Protein AF-A0A9W8Z706-F1 (afdb_monomer_lite)

Sequence (269 aa):
MSLTLKITSLFVRTLAKPMANAIKRNAHEHERFRRICVGFAQRIHRVDMRMRLGLLQDPAVIDRQIKKEVAAAKAARDKHAAPTVKTEEEMKAEEEMTEKEKEDIKMRTEEKFKPRIRPLSETKAIETGANFVAEAFIFAVGISVIVFEQSRQRRKAKNARDDIREDLEELQVELKTVKSELEELRKKQPDPVQQGKLLSFWRGSGVAEHQKTEEEHRAEAKAAVAKEKEAKRLRELAEAERPSSASNLTSPQALDLSQGTPTTEDSRP

Foldseek 3Di:
DCPVVVVVVVVCVVQLVVLLVVLLVCCVVPPVSLVVLLVVLQVVLVVVVCVVLVVVPPVVVLVVVLVVVLVVVVVVVVVVDDPDDDDPVVVVVVVVVSVVVSVVSSVVSVVVSPDDDDRDDSVVSSSNSSSVVSVVVVVVVVVVVVVVVVVVVVVVVVVVVVVVVVVVVVVVVVVVVVVVVVVVVVVVDPDDDPPVVVVVVVVPDPPVVVVVVVVVVVVVVVVVVVVVVVVVVVVVVVVVPDDDDDDDDDDDDDDDDDDDDDDDDDDDD

Radius of gyration: 41.77 Å; chains: 1; bounding box: 93×78×120 Å

Organism: NCBI:txid749634

Structure (mmCIF, N/CA/C/O backbone):
data_AF-A0A9W8Z706-F1
#
_entry.id   AF-A0A9W8Z706-F1
#
loop_
_atom_site.group_PDB
_atom_site.id
_atom_site.type_symbol
_atom_site.label_atom_id
_atom_site.label_alt_id
_atom_site.label_comp_id
_atom_site.label_asym_id
_atom_site.label_entity_id
_atom_site.label_seq_id
_atom_site.pdbx_PDB_ins_code
_atom_site.Cartn_x
_atom_site.Cartn_y
_atom_site.Cartn_z
_atom_site.occupancy
_atom_site.B_iso_or_equiv
_atom_site.auth_seq_id
_atom_site.auth_comp_id
_atom_site.auth_asym_id
_atom_site.auth_atom_id
_atom_site.pdbx_PDB_model_num
ATOM 1 N N . MET A 1 1 ? -0.324 3.670 32.644 1.00 55.00 1 MET A N 1
ATOM 2 C CA . MET A 1 1 ? -0.471 3.553 31.173 1.00 55.00 1 MET A CA 1
ATOM 3 C C . MET A 1 1 ? 0.491 2.515 30.579 1.00 55.00 1 MET A C 1
ATOM 5 O O . MET A 1 1 ? 1.345 2.854 29.776 1.00 55.00 1 MET A O 1
ATOM 9 N N . SER A 1 2 ? 0.394 1.241 30.973 1.00 73.25 2 SER A N 1
ATOM 10 C CA . SER A 1 2 ? 1.351 0.203 30.532 1.00 73.25 2 SER A CA 1
ATOM 11 C C . SER A 1 2 ? 0.698 -1.094 30.052 1.00 73.25 2 SER A C 1
ATOM 13 O O . SER A 1 2 ? 1.371 -1.901 29.422 1.00 73.25 2 SER A O 1
ATOM 15 N N . LEU A 1 3 ? -0.602 -1.300 30.292 1.00 76.62 3 LEU A N 1
ATOM 16 C CA . LEU A 1 3 ? -1.306 -2.519 29.888 1.00 76.62 3 LEU A CA 1
ATOM 17 C C . LEU A 1 3 ? -1.457 -2.613 28.363 1.00 76.62 3 LEU A C 1
ATOM 19 O O . LEU A 1 3 ? -1.115 -3.631 27.775 1.00 76.62 3 LEU A O 1
ATOM 23 N N . THR A 1 4 ? -1.891 -1.531 27.716 1.00 78.69 4 THR A N 1
ATOM 24 C CA . THR A 1 4 ? -2.030 -1.455 26.255 1.00 78.69 4 THR A CA 1
ATOM 25 C C . THR A 1 4 ? -0.688 -1.647 25.560 1.00 78.69 4 THR A C 1
ATOM 27 O O . THR A 1 4 ? -0.570 -2.522 24.716 1.00 78.69 4 THR A O 1
ATOM 30 N N . LEU A 1 5 ? 0.366 -0.944 25.985 1.00 78.75 5 LEU A N 1
ATOM 31 C CA . LEU A 1 5 ? 1.716 -1.125 25.431 1.00 78.75 5 LEU A CA 1
ATOM 32 C C . LEU A 1 5 ? 2.251 -2.561 25.615 1.00 78.75 5 LEU A C 1
ATOM 34 O O . LEU A 1 5 ? 2.910 -3.102 24.724 1.00 78.75 5 LEU A O 1
ATOM 38 N N . LYS A 1 6 ? 1.936 -3.220 26.738 1.00 79.88 6 LYS A N 1
ATOM 39 C CA . LYS A 1 6 ? 2.314 -4.621 26.990 1.00 79.88 6 LYS A CA 1
ATOM 40 C C . LYS A 1 6 ? 1.541 -5.594 26.100 1.00 79.88 6 LYS A C 1
ATOM 42 O O . LYS A 1 6 ? 2.156 -6.471 25.509 1.00 79.88 6 LYS A O 1
ATOM 47 N N . ILE A 1 7 ? 0.231 -5.415 25.945 1.00 82.81 7 ILE A N 1
ATOM 48 C CA . ILE A 1 7 ? -0.598 -6.261 25.073 1.00 82.81 7 ILE A CA 1
ATOM 49 C C . ILE A 1 7 ? -0.189 -6.079 23.608 1.00 82.81 7 ILE A C 1
ATOM 51 O O . ILE A 1 7 ? 0.011 -7.067 22.907 1.00 82.81 7 ILE A O 1
ATOM 55 N N . THR A 1 8 ? 0.030 -4.841 23.161 1.00 78.00 8 THR A N 1
ATOM 56 C CA . THR A 1 8 ? 0.467 -4.558 21.789 1.00 78.00 8 THR A CA 1
ATOM 57 C C . THR A 1 8 ? 1.852 -5.144 21.509 1.00 78.00 8 THR A C 1
ATOM 59 O O . THR A 1 8 ? 2.043 -5.795 20.485 1.00 78.00 8 THR A O 1
ATOM 62 N N . SER A 1 9 ? 2.821 -4.995 22.420 1.00 80.56 9 SER A N 1
ATOM 63 C CA . SER A 1 9 ? 4.164 -5.574 22.227 1.00 80.56 9 SER A CA 1
ATOM 64 C C . SER A 1 9 ? 4.177 -7.107 22.294 1.00 80.56 9 SER A C 1
ATOM 66 O O . SER A 1 9 ? 4.936 -7.744 21.557 1.00 80.56 9 SER A O 1
ATOM 68 N N . LEU A 1 10 ? 3.306 -7.713 23.110 1.00 78.88 10 LEU A N 1
ATOM 69 C CA . LEU A 1 10 ? 3.105 -9.160 23.141 1.00 78.88 10 LEU A CA 1
ATOM 70 C C . LEU A 1 10 ? 2.497 -9.652 21.823 1.00 78.88 10 LEU A C 1
ATOM 72 O O . LEU A 1 10 ? 3.032 -10.587 21.245 1.00 78.88 10 LEU A O 1
ATOM 76 N N . PHE A 1 11 ? 1.457 -8.984 21.316 1.00 76.38 11 PHE A N 1
ATOM 77 C CA . PHE A 1 11 ? 0.771 -9.319 20.062 1.00 76.38 11 PHE A CA 1
ATOM 78 C C . PHE A 1 11 ? 1.693 -9.242 18.843 1.00 76.38 11 PHE A C 1
ATOM 80 O O . PHE A 1 11 ? 1.731 -10.154 18.017 1.00 76.38 11 PHE A O 1
ATOM 87 N N . VAL A 1 12 ? 2.512 -8.189 18.763 1.00 71.75 12 VAL A N 1
ATOM 88 C CA . VAL A 1 12 ? 3.542 -8.070 17.724 1.00 71.75 12 VAL A CA 1
ATOM 89 C C . VAL A 1 12 ? 4.509 -9.253 17.805 1.00 71.75 12 VAL A C 1
ATOM 91 O O . VAL A 1 12 ? 4.844 -9.844 16.783 1.00 71.75 12 VAL A O 1
ATOM 94 N N . ARG A 1 13 ? 4.923 -9.67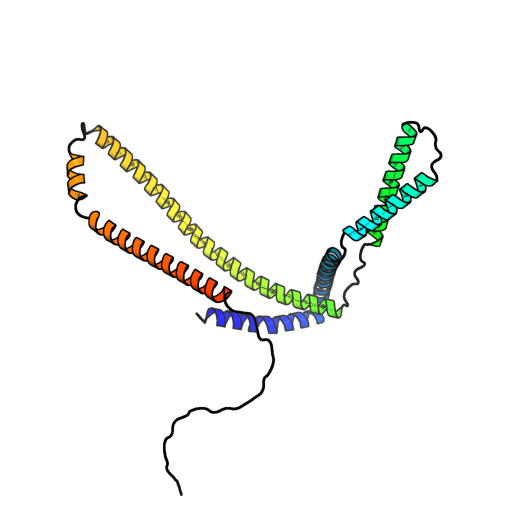3 19.005 1.00 73.50 13 ARG A N 1
ATOM 95 C CA . ARG A 1 13 ? 5.852 -10.802 19.175 1.00 73.50 13 ARG A CA 1
ATOM 96 C C . ARG A 1 13 ? 5.207 -12.161 18.888 1.00 73.50 13 ARG A C 1
ATOM 98 O O . ARG A 1 13 ? 5.874 -13.029 18.323 1.00 73.50 13 ARG A O 1
ATOM 105 N N . THR A 1 14 ? 3.947 -12.347 19.273 1.00 75.06 14 THR A N 1
ATOM 106 C CA . THR A 1 14 ? 3.213 -13.610 19.133 1.00 75.06 14 THR A CA 1
ATOM 107 C C . THR A 1 14 ? 2.657 -13.823 17.740 1.00 75.06 14 THR A C 1
ATOM 109 O O . THR A 1 14 ? 2.469 -14.972 17.370 1.00 75.06 14 THR A O 1
ATOM 112 N N . LEU A 1 15 ? 2.448 -12.777 16.940 1.00 69.44 15 LEU A N 1
ATOM 113 C CA . LEU A 1 15 ? 2.051 -12.939 15.543 1.00 69.44 15 LEU A CA 1
ATOM 114 C C . LEU A 1 15 ? 3.226 -12.821 14.578 1.00 69.44 15 LEU A C 1
ATOM 116 O O . LEU A 1 15 ? 3.330 -13.648 13.678 1.00 69.44 15 LEU A O 1
ATOM 120 N N . ALA A 1 16 ? 4.155 -11.878 14.767 1.00 69.75 16 ALA A N 1
ATOM 121 C CA . ALA A 1 16 ? 5.175 -11.616 13.750 1.00 69.75 16 ALA A CA 1
ATOM 122 C C . ALA A 1 16 ? 6.102 -12.813 13.506 1.00 69.75 16 ALA A C 1
ATOM 124 O O . ALA A 1 16 ? 6.377 -13.157 12.360 1.00 69.75 16 ALA A O 1
ATOM 125 N N . LYS A 1 17 ? 6.568 -13.486 14.566 1.00 75.69 17 LYS A N 1
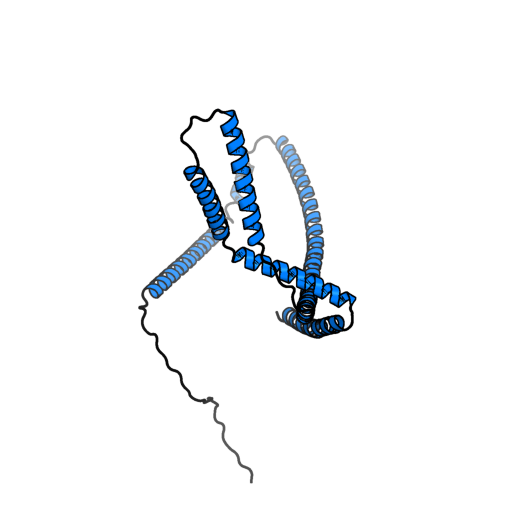ATOM 126 C CA . LYS A 1 17 ? 7.514 -14.605 14.427 1.00 75.69 17 LYS A CA 1
ATOM 127 C C . LYS A 1 17 ? 6.871 -15.891 13.892 1.00 75.69 17 LYS A C 1
ATOM 129 O O . LYS A 1 17 ? 7.380 -16.418 12.901 1.00 75.69 17 LYS A O 1
ATOM 134 N N . PRO A 1 18 ? 5.783 -16.421 14.484 1.00 78.00 18 PRO A N 1
ATOM 135 C CA . PRO A 1 18 ? 5.200 -17.660 13.983 1.00 78.00 18 PRO A CA 1
ATOM 136 C C . PRO A 1 18 ? 4.493 -17.469 12.639 1.00 78.00 18 PRO A C 1
ATOM 138 O O . PRO A 1 18 ? 4.566 -18.378 11.817 1.00 78.00 18 PRO A O 1
ATOM 141 N N . MET A 1 19 ? 3.886 -16.307 12.353 1.00 72.88 19 MET A N 1
ATOM 142 C CA . MET A 1 19 ? 3.255 -16.074 11.046 1.00 72.88 19 MET A CA 1
ATOM 143 C C . MET A 1 19 ? 4.289 -15.941 9.933 1.00 72.88 19 MET A C 1
ATOM 145 O O . MET A 1 19 ? 4.129 -16.579 8.897 1.00 72.88 19 MET A O 1
ATOM 149 N N . ALA A 1 20 ? 5.378 -15.193 10.141 1.00 68.81 20 ALA A N 1
ATOM 150 C CA . ALA A 1 20 ? 6.432 -15.082 9.133 1.00 68.81 20 ALA A CA 1
ATOM 151 C C . ALA A 1 20 ? 7.049 -16.453 8.812 1.00 68.81 20 ALA A C 1
ATOM 153 O O . ALA A 1 20 ? 7.253 -16.783 7.644 1.00 68.81 20 ALA A O 1
ATOM 154 N N . ASN A 1 21 ? 7.282 -17.284 9.832 1.00 77.56 21 ASN A N 1
ATOM 155 C CA . ASN A 1 21 ? 7.808 -18.634 9.636 1.00 77.56 21 ASN A CA 1
ATOM 156 C C . ASN A 1 21 ? 6.783 -19.571 8.974 1.00 77.56 21 ASN A C 1
ATOM 158 O O . ASN A 1 21 ? 7.153 -20.348 8.095 1.00 77.56 21 ASN A O 1
ATOM 162 N N . ALA A 1 22 ? 5.499 -19.479 9.333 1.00 77.69 22 ALA A N 1
ATOM 163 C CA . ALA A 1 22 ? 4.436 -20.275 8.719 1.00 77.69 22 ALA A CA 1
ATOM 164 C C . ALA A 1 22 ? 4.200 -19.902 7.249 1.00 77.69 22 ALA A C 1
ATOM 166 O O . ALA A 1 22 ? 4.009 -20.783 6.413 1.00 77.69 22 ALA A O 1
ATOM 167 N N . ILE A 1 23 ? 4.239 -18.612 6.913 1.00 75.56 23 ILE A N 1
ATOM 168 C CA . ILE A 1 23 ? 4.048 -18.124 5.543 1.00 75.56 23 ILE A CA 1
ATOM 169 C C . ILE A 1 23 ? 5.242 -18.515 4.668 1.00 75.56 23 ILE A C 1
ATOM 171 O O . ILE A 1 23 ? 5.041 -18.996 3.556 1.00 75.56 23 ILE A O 1
ATOM 175 N N . LYS A 1 24 ? 6.475 -18.403 5.181 1.00 73.06 24 LYS A N 1
ATOM 176 C CA . LYS A 1 24 ? 7.676 -18.877 4.473 1.00 73.06 24 LYS A CA 1
ATOM 177 C C . LYS A 1 24 ? 7.628 -20.381 4.212 1.00 73.06 24 LYS A C 1
ATOM 179 O O . LYS A 1 24 ? 7.894 -20.802 3.093 1.00 73.06 24 LYS A O 1
ATOM 184 N N . ARG A 1 25 ? 7.228 -21.184 5.203 1.00 79.19 25 ARG A N 1
ATOM 185 C CA . ARG A 1 25 ? 7.107 -22.640 5.043 1.00 79.19 25 ARG A CA 1
ATOM 186 C C . ARG A 1 25 ? 6.048 -23.017 3.997 1.00 79.19 25 ARG A C 1
ATOM 188 O O . ARG A 1 25 ? 6.348 -23.757 3.066 1.00 79.19 25 ARG A O 1
ATOM 195 N N . ASN A 1 26 ? 4.869 -22.396 4.054 1.00 73.81 26 ASN A N 1
ATOM 196 C CA . ASN A 1 26 ? 3.814 -22.593 3.053 1.00 73.81 26 ASN A CA 1
ATOM 197 C C . ASN A 1 26 ? 4.209 -22.123 1.641 1.00 73.81 26 ASN A C 1
ATOM 199 O O . ASN A 1 26 ? 3.735 -22.685 0.656 1.00 73.81 26 ASN A O 1
ATOM 203 N N . ALA A 1 27 ? 5.073 -21.110 1.512 1.00 74.69 27 ALA A N 1
ATOM 204 C CA . ALA A 1 27 ? 5.582 -20.646 0.217 1.00 74.69 27 ALA A CA 1
ATOM 205 C C . ALA A 1 27 ? 6.469 -21.679 -0.489 1.00 74.69 27 ALA A C 1
ATOM 207 O O . ALA A 1 27 ? 6.541 -21.679 -1.719 1.00 74.69 27 ALA A O 1
ATOM 208 N N . HIS A 1 28 ? 7.093 -22.577 0.276 1.00 74.19 28 HIS A N 1
ATOM 209 C CA . HIS A 1 28 ? 7.844 -23.709 -0.258 1.00 74.19 28 HIS A CA 1
ATOM 210 C C . HIS A 1 28 ? 6.978 -24.963 -0.437 1.00 74.19 28 HIS A C 1
ATOM 212 O O . HIS A 1 28 ? 7.180 -25.694 -1.401 1.00 74.19 28 HIS A O 1
ATOM 218 N N . GLU A 1 29 ? 5.999 -25.189 0.443 1.00 81.06 29 GLU A N 1
ATOM 219 C CA . GLU A 1 29 ? 5.154 -26.393 0.433 1.00 81.06 29 GLU A CA 1
ATOM 220 C C . GLU A 1 29 ? 3.996 -26.330 -0.583 1.00 81.06 29 GLU A C 1
ATOM 222 O O . GLU A 1 29 ? 3.579 -27.361 -1.111 1.00 81.06 29 GLU A O 1
ATOM 227 N N . HIS A 1 30 ? 3.469 -25.140 -0.902 1.00 85.44 30 HIS A N 1
ATOM 228 C CA . HIS A 1 30 ? 2.299 -24.995 -1.774 1.00 85.44 30 HIS A CA 1
ATOM 229 C C . HIS A 1 30 ? 2.591 -24.241 -3.077 1.00 85.44 30 HIS A C 1
ATOM 231 O O . HIS A 1 30 ? 2.773 -23.023 -3.098 1.00 85.44 30 HIS A O 1
ATOM 237 N N . GLU A 1 31 ? 2.483 -24.940 -4.213 1.00 84.19 31 GLU A N 1
ATOM 238 C CA . GLU A 1 31 ? 2.732 -24.358 -5.543 1.00 84.19 31 GLU A CA 1
ATOM 239 C C . GLU A 1 31 ? 1.757 -23.243 -5.944 1.00 84.19 31 GLU A C 1
ATOM 241 O O . GLU A 1 31 ? 2.118 -22.318 -6.677 1.00 84.19 31 GLU A O 1
ATOM 246 N N . ARG A 1 32 ? 0.498 -23.310 -5.490 1.00 86.19 32 ARG A N 1
ATOM 247 C CA . ARG A 1 32 ? -0.488 -22.246 -5.752 1.00 86.19 32 ARG A CA 1
ATOM 248 C C . ARG A 1 32 ? -0.077 -20.955 -5.056 1.00 86.19 32 ARG A C 1
ATOM 250 O O . ARG A 1 32 ? -0.104 -19.889 -5.665 1.00 86.19 32 ARG A O 1
ATOM 257 N N . PHE A 1 33 ? 0.342 -21.071 -3.799 1.00 84.38 33 PHE A N 1
ATOM 258 C CA . PHE A 1 33 ? 0.786 -19.934 -3.007 1.00 84.38 33 PHE A CA 1
ATOM 259 C C . PHE A 1 33 ? 2.114 -19.379 -3.538 1.00 84.38 33 PHE A C 1
ATOM 261 O O . PHE A 1 33 ? 2.213 -18.175 -3.758 1.00 84.38 33 PHE A O 1
ATOM 268 N N . ARG A 1 34 ? 3.067 -20.248 -3.908 1.00 85.94 34 ARG A N 1
ATOM 269 C CA . ARG A 1 34 ? 4.296 -19.871 -4.630 1.00 85.94 34 ARG A CA 1
ATOM 270 C C . ARG A 1 34 ? 3.997 -19.026 -5.866 1.00 85.94 34 ARG A C 1
ATOM 272 O O . ARG A 1 34 ? 4.580 -17.958 -6.021 1.00 85.94 34 ARG A O 1
ATOM 279 N N . ARG A 1 35 ? 3.059 -19.445 -6.725 1.00 87.81 35 ARG A N 1
ATOM 280 C CA . ARG A 1 35 ? 2.674 -18.679 -7.926 1.00 87.81 35 ARG A CA 1
ATOM 281 C C . ARG A 1 35 ? 2.103 -17.301 -7.596 1.00 87.81 35 ARG A C 1
ATOM 283 O O . ARG A 1 35 ? 2.438 -16.336 -8.281 1.00 87.81 35 ARG A O 1
ATOM 290 N N . ILE A 1 36 ? 1.285 -17.194 -6.548 1.00 88.25 36 ILE A N 1
ATOM 291 C CA . ILE A 1 36 ? 0.747 -15.908 -6.081 1.00 88.25 36 ILE A CA 1
ATOM 292 C C . ILE A 1 36 ? 1.886 -15.008 -5.585 1.00 88.25 36 ILE A C 1
ATOM 294 O O . ILE A 1 36 ? 1.995 -13.868 -6.036 1.00 88.25 36 ILE A O 1
ATOM 298 N N . CYS A 1 37 ? 2.772 -15.524 -4.727 1.00 87.56 37 CYS A N 1
ATOM 299 C CA . CYS A 1 37 ? 3.924 -14.787 -4.207 1.00 87.56 37 CYS A CA 1
ATOM 300 C C . CYS A 1 37 ? 4.863 -14.326 -5.326 1.00 87.56 37 CYS A C 1
ATOM 302 O O . CYS A 1 37 ? 5.232 -13.156 -5.360 1.00 87.56 37 CYS A O 1
ATOM 304 N N . VAL A 1 38 ? 5.199 -15.207 -6.274 1.00 89.38 38 VAL A N 1
ATOM 305 C CA . VAL A 1 38 ? 6.062 -14.876 -7.415 1.00 89.38 38 VAL A CA 1
ATOM 306 C C . VAL A 1 38 ? 5.393 -13.834 -8.307 1.00 89.38 38 VAL A C 1
ATOM 308 O O . VAL A 1 38 ? 6.009 -12.818 -8.617 1.00 89.38 38 VAL A O 1
ATOM 311 N N . GLY A 1 39 ? 4.126 -14.021 -8.684 1.00 89.94 39 GLY A N 1
ATOM 312 C CA . GLY A 1 39 ? 3.402 -13.058 -9.517 1.00 89.94 39 GLY A CA 1
ATOM 313 C C . GLY A 1 39 ? 3.315 -11.674 -8.869 1.00 89.94 39 GLY A C 1
ATOM 314 O O . GLY A 1 39 ? 3.525 -10.654 -9.531 1.00 89.94 39 GLY A O 1
ATOM 315 N N . PHE A 1 40 ? 3.073 -11.637 -7.560 1.00 90.44 40 PHE A N 1
ATOM 316 C CA . PHE A 1 40 ? 3.006 -10.398 -6.799 1.00 90.44 40 PHE A CA 1
ATOM 317 C C . PHE A 1 40 ? 4.376 -9.721 -6.660 1.00 90.44 40 PHE A C 1
ATOM 319 O O . PHE A 1 40 ? 4.503 -8.531 -6.953 1.00 90.44 40 PHE A O 1
ATOM 326 N N . ALA A 1 41 ? 5.416 -10.478 -6.303 1.00 90.31 41 ALA A N 1
ATOM 327 C CA . ALA A 1 41 ? 6.778 -9.967 -6.194 1.00 90.31 41 ALA A CA 1
ATOM 328 C C . ALA A 1 41 ? 7.281 -9.409 -7.531 1.00 90.31 41 ALA A C 1
ATOM 330 O O . ALA A 1 41 ? 7.880 -8.339 -7.561 1.00 90.31 41 ALA A O 1
ATOM 331 N N . GLN A 1 42 ? 6.973 -10.069 -8.652 1.00 91.25 42 GLN A N 1
ATOM 332 C CA . GLN A 1 42 ? 7.309 -9.561 -9.9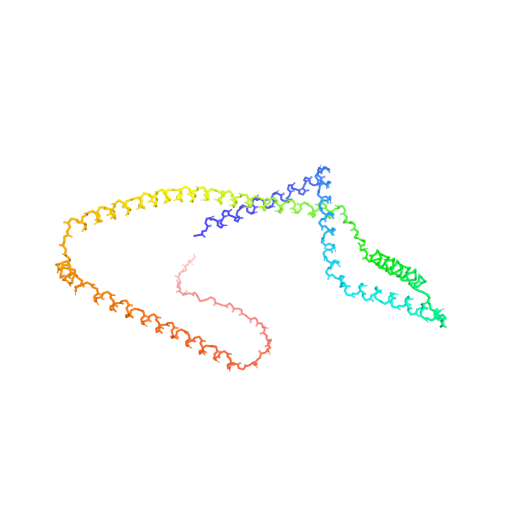85 1.00 91.25 42 GLN A CA 1
ATOM 333 C C . GLN A 1 42 ? 6.537 -8.279 -10.322 1.00 91.25 42 GLN A C 1
ATOM 335 O O . GLN A 1 42 ? 7.096 -7.378 -10.946 1.00 91.25 42 GLN A O 1
ATOM 340 N N . ARG A 1 43 ? 5.268 -8.155 -9.905 1.00 91.25 43 ARG A N 1
ATOM 341 C CA . ARG A 1 43 ? 4.487 -6.924 -10.096 1.00 91.25 43 ARG A CA 1
ATOM 342 C C . ARG A 1 43 ? 5.081 -5.764 -9.302 1.00 91.25 43 ARG A C 1
ATOM 344 O O . ARG A 1 43 ? 5.336 -4.723 -9.900 1.00 91.25 43 ARG A O 1
ATOM 351 N N . ILE A 1 44 ? 5.336 -5.948 -8.005 1.00 90.56 44 ILE A N 1
ATOM 352 C CA . ILE A 1 44 ? 5.986 -4.922 -7.178 1.00 90.56 44 ILE A CA 1
ATOM 353 C C . ILE A 1 44 ? 7.352 -4.574 -7.747 1.00 90.56 44 ILE A C 1
ATOM 355 O O . ILE A 1 44 ? 7.645 -3.399 -7.907 1.00 90.56 44 ILE A O 1
ATOM 359 N N . HIS A 1 45 ? 8.159 -5.566 -8.121 1.00 90.31 45 HIS A N 1
ATOM 360 C CA . HIS A 1 45 ? 9.480 -5.317 -8.682 1.00 90.31 45 HIS A CA 1
ATOM 361 C C . HIS A 1 45 ? 9.416 -4.493 -9.973 1.00 90.31 45 HIS A C 1
ATOM 363 O O . HIS A 1 45 ? 10.196 -3.562 -10.151 1.00 90.31 45 HIS A O 1
ATOM 369 N N . ARG A 1 46 ? 8.451 -4.776 -10.858 1.00 88.31 46 ARG A N 1
ATOM 370 C CA . ARG A 1 46 ? 8.226 -3.962 -12.060 1.00 88.31 46 ARG A CA 1
ATOM 371 C C . ARG A 1 46 ? 7.790 -2.541 -11.722 1.00 88.31 46 ARG A C 1
ATOM 373 O O . ARG A 1 46 ? 8.219 -1.622 -12.407 1.00 88.31 46 ARG A O 1
ATOM 380 N N . VAL A 1 47 ? 6.940 -2.360 -10.713 1.00 90.06 47 VAL A N 1
ATOM 381 C CA . VAL A 1 47 ? 6.483 -1.033 -10.274 1.00 90.06 47 VAL A CA 1
ATOM 382 C C . VAL A 1 47 ? 7.625 -0.249 -9.632 1.00 90.06 47 VAL A C 1
ATOM 384 O O . VAL A 1 47 ? 7.868 0.876 -10.048 1.00 90.06 47 VAL A O 1
ATOM 387 N N . ASP A 1 48 ? 8.367 -0.849 -8.702 1.00 88.62 48 ASP A N 1
ATOM 388 C CA . ASP A 1 48 ? 9.530 -0.251 -8.037 1.00 88.62 48 ASP A CA 1
ATOM 389 C C . ASP A 1 48 ? 10.605 0.135 -9.059 1.00 88.62 48 ASP A C 1
ATOM 391 O O . ASP A 1 48 ? 11.038 1.282 -9.091 1.00 88.62 48 ASP A O 1
ATOM 395 N N . MET A 1 49 ? 10.960 -0.764 -9.983 1.00 86.25 49 MET A N 1
ATOM 396 C CA . MET A 1 49 ? 11.906 -0.443 -11.052 1.00 86.25 49 MET A CA 1
ATOM 397 C C . MET A 1 49 ? 11.356 0.622 -11.999 1.00 86.25 49 MET A C 1
ATOM 399 O O . MET A 1 49 ? 12.097 1.524 -12.361 1.00 86.25 49 MET A O 1
ATOM 403 N N . ARG A 1 50 ? 10.069 0.587 -12.368 1.00 85.00 50 ARG A N 1
ATOM 404 C CA . ARG A 1 50 ? 9.455 1.640 -13.195 1.00 85.00 50 ARG A CA 1
ATOM 405 C C . ARG A 1 50 ? 9.473 2.996 -12.493 1.00 85.00 50 ARG A C 1
ATOM 407 O O . ARG A 1 50 ? 9.731 3.988 -13.156 1.00 85.00 50 ARG A O 1
ATOM 414 N N . MET A 1 51 ? 9.216 3.052 -11.190 1.00 84.50 51 MET A N 1
ATOM 415 C CA . MET A 1 51 ? 9.271 4.293 -10.413 1.00 84.50 51 MET A CA 1
ATOM 416 C C . MET A 1 51 ? 10.708 4.794 -10.272 1.00 84.50 51 MET A C 1
ATOM 418 O O . MET A 1 51 ? 10.958 5.971 -10.491 1.00 84.50 51 MET A O 1
ATOM 422 N N . ARG A 1 52 ? 11.669 3.908 -9.989 1.00 83.50 52 ARG A N 1
ATOM 423 C CA . ARG A 1 52 ? 13.097 4.259 -9.919 1.00 83.50 52 ARG A CA 1
ATOM 424 C C . ARG A 1 52 ? 13.627 4.749 -11.255 1.00 83.50 52 ARG A C 1
ATOM 426 O O . ARG A 1 52 ? 14.308 5.761 -11.298 1.00 83.50 52 ARG A O 1
ATOM 433 N N . LEU A 1 53 ? 13.306 4.043 -12.335 1.00 78.38 53 LEU A N 1
ATOM 434 C CA . LEU A 1 53 ? 13.724 4.391 -13.690 1.00 78.38 53 LEU A CA 1
ATOM 435 C C . LEU A 1 53 ? 12.981 5.619 -14.205 1.00 78.38 53 LEU A C 1
ATOM 437 O O . LEU A 1 53 ? 13.596 6.419 -14.883 1.00 78.38 53 LEU A O 1
ATOM 441 N N . GLY A 1 54 ? 11.714 5.813 -13.838 1.00 74.75 54 GLY A N 1
ATOM 442 C CA . GLY A 1 54 ? 10.963 7.030 -14.147 1.00 74.75 54 GLY A CA 1
ATOM 443 C C . GLY A 1 54 ? 11.435 8.251 -13.356 1.00 74.75 54 GLY A C 1
ATOM 444 O O . GLY A 1 54 ? 11.309 9.364 -13.843 1.00 74.75 54 GLY A O 1
ATOM 445 N N . LEU A 1 55 ? 12.010 8.052 -12.165 1.00 70.88 55 LEU A N 1
ATOM 446 C CA . LEU A 1 55 ? 12.633 9.121 -11.382 1.00 70.88 55 LEU A CA 1
ATOM 447 C C . LEU A 1 55 ? 14.074 9.419 -11.840 1.00 70.88 55 LEU A C 1
ATOM 449 O O . LEU A 1 55 ? 14.511 10.559 -11.740 1.00 70.88 55 LEU A O 1
ATOM 453 N N . LEU A 1 56 ? 14.817 8.415 -12.332 1.00 68.00 56 LEU A N 1
ATOM 454 C CA . LEU A 1 56 ? 16.191 8.571 -12.845 1.00 68.00 56 LEU A CA 1
ATOM 455 C C . LEU A 1 56 ? 16.267 8.934 -14.336 1.00 68.00 56 LEU A C 1
ATOM 457 O O . LEU A 1 56 ? 17.257 9.530 -14.757 1.00 68.00 56 LEU A O 1
ATOM 461 N N . GLN A 1 57 ? 15.271 8.571 -15.150 1.00 65.81 57 GLN A N 1
ATOM 462 C CA . GLN A 1 57 ? 15.131 9.085 -16.512 1.00 65.81 57 GLN A CA 1
ATOM 463 C C . GLN A 1 57 ? 14.603 10.505 -16.409 1.00 65.81 57 GLN A C 1
ATOM 465 O O . GLN A 1 57 ? 13.400 10.735 -16.429 1.00 65.81 57 GLN A O 1
ATOM 470 N N . ASP A 1 58 ? 15.524 11.453 -16.299 1.00 65.94 58 ASP A N 1
ATOM 471 C CA . ASP A 1 58 ? 15.216 12.864 -16.446 1.00 65.94 58 ASP A CA 1
ATOM 472 C C . ASP A 1 58 ? 14.539 13.054 -17.825 1.00 65.94 58 ASP A C 1
ATOM 474 O O . ASP A 1 58 ? 15.202 12.849 -18.854 1.00 65.94 58 ASP A O 1
ATOM 478 N N . PRO A 1 59 ? 13.227 13.371 -17.898 1.00 67.38 59 PRO A N 1
ATOM 479 C CA . PRO A 1 59 ? 12.497 13.467 -19.170 1.00 67.38 59 PRO A CA 1
ATOM 480 C C . PRO A 1 59 ? 13.159 14.481 -20.111 1.00 67.38 59 PRO A C 1
ATOM 482 O O . PRO A 1 59 ? 13.134 14.332 -21.331 1.00 67.38 59 PRO A O 1
ATOM 485 N N . ALA A 1 60 ? 13.891 15.436 -19.533 1.00 67.38 60 ALA A N 1
ATOM 486 C CA . ALA A 1 60 ? 14.703 16.403 -20.241 1.00 67.38 60 ALA A CA 1
ATOM 487 C C . ALA A 1 60 ? 15.780 15.776 -21.145 1.00 67.38 60 ALA A C 1
ATOM 489 O O . ALA A 1 60 ? 16.113 16.367 -22.170 1.00 67.38 60 ALA A O 1
ATOM 490 N N . VAL A 1 61 ? 16.357 14.616 -20.810 1.00 74.00 61 VAL A N 1
ATOM 491 C CA . VAL A 1 61 ? 17.394 13.974 -21.643 1.00 74.00 61 VAL A CA 1
ATOM 492 C C . VAL A 1 61 ? 16.778 13.337 -22.887 1.00 74.00 61 VAL A C 1
ATOM 494 O O . VAL A 1 61 ? 17.310 13.520 -23.985 1.00 74.00 61 VAL A O 1
ATOM 497 N N . ILE A 1 62 ? 15.632 12.670 -22.727 1.00 73.38 62 ILE A N 1
ATOM 498 C CA . ILE A 1 62 ? 14.862 12.080 -23.830 1.00 73.38 62 ILE A CA 1
ATOM 499 C C . ILE A 1 62 ? 14.366 13.201 -24.755 1.00 73.38 62 ILE A C 1
ATOM 501 O O . ILE A 1 62 ? 14.629 13.170 -25.957 1.00 73.38 62 ILE A O 1
ATOM 505 N N . ASP A 1 63 ? 13.792 14.268 -24.193 1.00 74.50 63 ASP A N 1
ATOM 506 C CA . ASP A 1 63 ? 13.323 15.436 -24.948 1.00 74.50 63 ASP A CA 1
ATOM 507 C C . ASP A 1 63 ? 14.450 16.149 -25.701 1.00 74.50 63 ASP A C 1
ATOM 509 O O . ASP A 1 63 ? 14.273 16.601 -26.833 1.00 74.50 63 ASP A O 1
ATOM 513 N N . ARG A 1 64 ? 15.634 16.268 -25.089 1.00 77.12 64 ARG A N 1
ATOM 514 C CA . ARG A 1 64 ? 16.811 16.867 -25.735 1.00 77.12 64 ARG A CA 1
ATOM 515 C C . ARG A 1 64 ? 17.296 16.026 -26.911 1.00 77.12 64 ARG A C 1
ATOM 517 O O . ARG A 1 64 ? 17.738 16.605 -27.900 1.00 77.12 64 ARG A O 1
ATOM 524 N N . GLN A 1 65 ? 17.232 14.700 -26.823 1.00 77.25 65 GLN A N 1
ATOM 525 C CA . GLN A 1 65 ? 17.598 13.817 -27.932 1.00 77.25 65 GLN A CA 1
ATOM 526 C C . GLN A 1 65 ? 16.562 13.863 -29.055 1.00 77.25 65 GLN A C 1
ATOM 528 O O . GLN A 1 65 ? 16.954 14.058 -30.202 1.00 77.25 65 GLN A O 1
ATOM 533 N N . ILE A 1 66 ? 15.266 13.836 -28.729 1.00 79.19 66 ILE A N 1
ATOM 534 C CA . ILE A 1 66 ? 14.178 14.012 -29.704 1.00 79.19 66 ILE A CA 1
ATOM 535 C C . ILE A 1 66 ? 14.333 15.348 -30.442 1.00 79.19 66 ILE A C 1
ATOM 537 O O . ILE A 1 66 ? 14.322 15.392 -31.669 1.00 79.19 66 ILE A O 1
ATOM 541 N N . LYS A 1 67 ? 14.555 16.450 -29.714 1.00 82.69 67 LYS A N 1
ATOM 542 C CA . LYS A 1 67 ? 14.756 17.779 -30.315 1.00 82.69 67 LYS A CA 1
ATOM 543 C C . LYS A 1 67 ? 15.988 17.833 -31.217 1.00 82.69 67 LYS A C 1
ATOM 545 O O . LYS A 1 67 ? 15.928 18.462 -32.269 1.00 82.69 67 LYS A O 1
ATOM 550 N N . LYS A 1 68 ? 17.093 17.188 -30.829 1.00 83.25 68 LYS A N 1
ATOM 551 C CA . LYS A 1 68 ? 18.321 17.130 -31.640 1.00 83.25 68 LYS A CA 1
ATOM 552 C C . LYS A 1 68 ? 18.129 16.320 -32.919 1.00 83.25 68 LYS A C 1
ATOM 554 O O . LYS A 1 68 ? 18.573 16.775 -33.966 1.00 83.25 68 LYS A O 1
ATOM 559 N N . GLU A 1 69 ? 17.469 15.166 -32.849 1.00 80.56 69 GLU A N 1
ATOM 560 C CA . GLU A 1 69 ? 17.181 14.339 -34.028 1.00 80.56 69 GLU A CA 1
ATOM 561 C C . GLU A 1 69 ? 16.213 15.051 -34.986 1.00 80.56 69 GLU A C 1
ATOM 563 O O . GLU A 1 69 ? 16.481 15.114 -36.184 1.00 80.56 69 GLU A O 1
ATOM 568 N N . VAL A 1 70 ? 15.164 15.699 -34.464 1.00 82.75 70 VAL A N 1
ATOM 569 C CA . VAL A 1 70 ? 14.221 16.505 -35.263 1.00 82.75 70 VAL A CA 1
ATOM 570 C C . VAL A 1 70 ? 14.902 17.726 -35.898 1.00 82.75 70 VAL A C 1
ATOM 572 O O . VAL A 1 70 ? 14.679 18.020 -37.072 1.00 82.75 70 VAL A O 1
ATOM 575 N N . ALA A 1 71 ? 15.762 18.435 -35.159 1.00 82.81 71 ALA A N 1
ATOM 576 C CA . ALA A 1 71 ? 16.506 19.578 -35.691 1.00 82.81 71 ALA A CA 1
ATOM 577 C C . ALA A 1 71 ? 17.550 19.159 -36.740 1.00 82.81 71 ALA A C 1
ATOM 579 O O . ALA A 1 71 ? 17.732 19.863 -37.730 1.00 82.81 71 ALA A O 1
ATOM 580 N N . ALA A 1 72 ? 18.208 18.010 -36.557 1.00 83.62 72 ALA A N 1
ATOM 581 C CA . ALA A 1 72 ? 19.150 17.459 -37.527 1.00 83.62 72 ALA A CA 1
ATOM 582 C C . ALA A 1 72 ? 18.449 16.992 -38.813 1.00 83.62 72 ALA A C 1
ATOM 584 O O . ALA A 1 72 ? 18.960 17.262 -39.898 1.00 83.62 72 ALA A O 1
ATOM 585 N N . ALA A 1 73 ? 17.272 16.362 -38.708 1.00 77.81 73 ALA A N 1
ATOM 586 C CA . ALA A 1 73 ? 16.452 15.977 -39.858 1.00 77.81 73 ALA A CA 1
ATOM 587 C C . ALA A 1 73 ? 15.989 17.208 -40.655 1.00 77.81 73 ALA A C 1
ATOM 589 O O . ALA A 1 73 ? 16.151 17.254 -41.874 1.00 77.81 73 ALA A O 1
ATOM 590 N N . LYS A 1 74 ? 15.523 18.258 -39.962 1.00 79.00 74 LYS A N 1
ATOM 591 C CA . LYS A 1 74 ? 15.173 19.541 -40.588 1.00 79.00 74 LYS A CA 1
ATOM 592 C C . LYS A 1 74 ? 16.383 20.201 -41.263 1.00 79.00 74 LYS A C 1
ATOM 594 O O . LYS A 1 74 ? 16.305 20.564 -42.428 1.00 79.00 74 LYS A O 1
ATOM 599 N N . ALA A 1 75 ? 17.531 20.267 -40.587 1.00 80.00 75 ALA A N 1
ATOM 600 C CA . ALA A 1 75 ? 18.747 20.857 -41.148 1.00 80.00 75 ALA A CA 1
ATOM 601 C C . ALA A 1 75 ? 19.332 20.053 -42.326 1.00 80.00 75 ALA A C 1
ATOM 603 O O . ALA A 1 75 ? 19.986 20.626 -43.194 1.00 80.00 75 ALA A O 1
ATOM 604 N N . ALA A 1 76 ? 19.136 18.731 -42.370 1.00 79.06 76 ALA A N 1
ATOM 605 C CA . ALA A 1 76 ? 19.485 17.915 -43.532 1.00 79.06 76 ALA A CA 1
ATOM 606 C C . ALA A 1 76 ? 18.561 18.227 -44.719 1.00 79.06 76 ALA A C 1
ATOM 608 O O . ALA A 1 76 ? 19.042 18.373 -45.838 1.00 79.06 76 ALA A O 1
ATOM 609 N N . ARG A 1 77 ? 17.258 18.417 -44.472 1.00 67.81 77 ARG A N 1
ATOM 610 C CA . ARG A 1 77 ? 16.292 18.840 -45.498 1.00 67.81 77 ARG A CA 1
ATOM 611 C C . ARG A 1 77 ? 16.612 20.228 -46.048 1.00 67.81 77 ARG A C 1
ATOM 613 O O . ARG A 1 77 ? 16.684 20.384 -47.262 1.00 67.81 77 ARG A O 1
ATOM 620 N N . ASP A 1 78 ? 16.912 21.189 -45.177 1.00 71.50 78 ASP A N 1
ATOM 621 C CA . ASP A 1 78 ? 17.261 22.564 -45.564 1.00 71.50 78 ASP A CA 1
ATOM 622 C C . ASP A 1 78 ? 18.531 22.622 -46.441 1.00 71.50 78 ASP A C 1
ATOM 624 O O . ASP A 1 78 ? 18.668 23.506 -47.280 1.00 71.50 78 ASP A O 1
ATOM 628 N N . LYS A 1 79 ? 19.449 21.652 -46.304 1.00 74.12 79 LYS A N 1
ATOM 629 C CA . LYS A 1 79 ? 20.647 21.527 -47.160 1.00 74.12 79 LYS A CA 1
ATOM 630 C C . LYS A 1 79 ? 20.358 20.957 -48.548 1.00 74.12 79 LYS A C 1
ATOM 632 O O . LYS A 1 79 ? 21.138 21.192 -49.467 1.00 74.12 79 LYS A O 1
ATOM 637 N N . HIS A 1 80 ? 19.289 20.179 -48.691 1.00 65.75 80 HIS A N 1
ATOM 638 C CA . HIS A 1 80 ? 18.899 19.546 -49.953 1.00 65.75 80 HIS A CA 1
ATOM 639 C C . HIS A 1 80 ? 17.753 20.286 -50.664 1.00 65.75 80 HIS A C 1
ATOM 641 O O . HIS A 1 80 ? 17.431 19.953 -51.802 1.00 65.75 80 HIS A O 1
ATOM 647 N N . ALA A 1 81 ? 17.155 21.296 -50.027 1.00 68.44 81 ALA A N 1
ATOM 648 C CA . ALA A 1 81 ? 16.097 22.112 -50.605 1.00 68.44 81 ALA A CA 1
ATOM 649 C C . ALA A 1 81 ? 16.661 23.104 -51.640 1.00 68.44 81 ALA A C 1
ATOM 651 O O . ALA A 1 81 ? 17.401 24.029 -51.304 1.00 68.44 81 ALA A O 1
ATOM 652 N N . ALA A 1 82 ? 16.297 22.926 -52.912 1.00 60.53 82 ALA A N 1
ATOM 653 C CA . ALA A 1 82 ? 16.616 23.882 -53.970 1.00 60.53 82 ALA A CA 1
ATOM 654 C C . ALA A 1 82 ? 15.759 25.162 -53.824 1.00 60.53 82 ALA A C 1
AT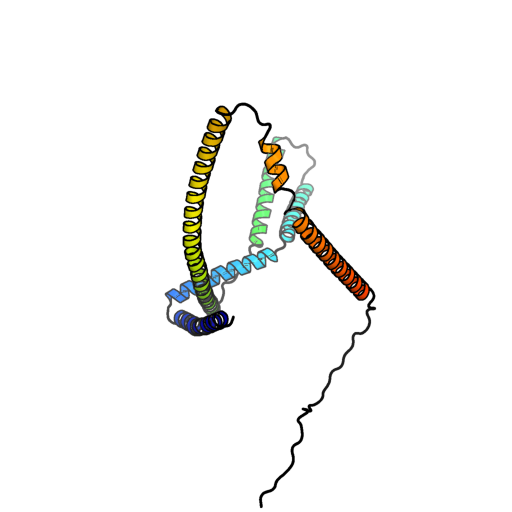OM 656 O O . ALA A 1 82 ? 14.556 25.052 -53.566 1.00 60.53 82 ALA A O 1
ATOM 657 N N . PRO A 1 83 ? 16.327 26.371 -54.009 1.00 63.72 83 PRO A N 1
ATOM 658 C CA . PRO A 1 83 ? 15.615 27.638 -53.843 1.00 63.72 83 PRO A CA 1
ATOM 659 C C . PRO A 1 83 ? 14.615 27.843 -54.990 1.00 63.72 83 PRO A C 1
ATOM 661 O O . PRO A 1 83 ? 14.939 28.408 -56.031 1.00 63.72 83 PRO A O 1
ATOM 664 N N . THR A 1 84 ? 13.395 27.343 -54.817 1.00 69.94 84 THR A N 1
ATOM 665 C CA . THR A 1 84 ? 12.289 27.452 -55.779 1.00 69.94 84 THR A CA 1
ATOM 666 C C . THR A 1 84 ? 11.011 27.867 -55.044 1.00 69.94 84 THR A C 1
ATOM 668 O O . THR A 1 84 ? 10.835 27.551 -53.867 1.00 69.94 84 THR A O 1
ATOM 671 N N . VAL A 1 85 ? 10.151 28.650 -55.705 1.00 64.88 85 VAL A N 1
ATOM 672 C CA . VAL A 1 85 ? 8.891 29.167 -55.139 1.00 64.88 85 VAL A CA 1
ATOM 673 C C . VAL A 1 85 ? 7.875 28.027 -55.093 1.00 64.88 85 VAL A C 1
ATOM 675 O O . VAL A 1 85 ? 7.432 27.569 -56.141 1.00 64.88 85 VAL A O 1
ATOM 678 N N . LYS A 1 86 ? 7.532 27.553 -53.892 1.00 66.56 86 LYS A N 1
ATOM 679 C CA . LYS A 1 86 ? 6.600 26.434 -53.691 1.00 66.56 86 LYS A CA 1
ATOM 680 C C . LYS A 1 86 ? 5.145 26.904 -53.755 1.00 66.56 86 LYS A C 1
ATOM 682 O O . LYS A 1 86 ? 4.793 27.928 -53.170 1.00 66.56 86 LYS A O 1
ATOM 687 N N . THR A 1 87 ? 4.308 26.141 -54.444 1.00 74.25 87 THR A N 1
ATOM 688 C CA . THR A 1 87 ? 2.843 26.278 -54.511 1.00 74.25 87 THR A CA 1
ATOM 689 C C . THR A 1 87 ? 2.179 25.803 -53.203 1.00 74.25 87 THR A C 1
ATOM 691 O O . THR A 1 87 ? 2.721 24.955 -52.496 1.00 74.25 87 THR A O 1
ATOM 694 N N . GLU A 1 88 ? 0.998 26.334 -52.849 1.00 71.44 88 GLU A N 1
ATOM 695 C CA . GLU A 1 88 ? 0.322 26.075 -51.553 1.00 71.44 88 GLU A CA 1
ATOM 696 C C . GLU A 1 88 ? 0.003 24.592 -51.275 1.00 71.44 88 GLU A C 1
ATOM 698 O O . GLU A 1 88 ? -0.022 24.171 -50.118 1.00 71.44 88 GLU A O 1
ATOM 703 N N . GLU A 1 89 ? -0.238 23.790 -52.313 1.00 70.62 89 GLU A N 1
ATOM 704 C CA . GLU A 1 89 ? -0.550 22.359 -52.170 1.00 70.62 89 GLU A CA 1
ATOM 705 C C . GLU A 1 89 ? 0.699 21.515 -51.892 1.00 70.62 89 GLU A C 1
ATOM 707 O O . GLU A 1 89 ? 0.665 20.601 -51.067 1.00 70.62 89 GLU A O 1
ATOM 712 N N . GLU A 1 90 ? 1.826 21.865 -52.513 1.00 68.94 90 GLU A N 1
ATOM 713 C CA . GLU A 1 90 ? 3.116 21.219 -52.263 1.00 68.94 90 GLU A CA 1
ATOM 714 C C . GLU A 1 90 ? 3.613 21.530 -50.848 1.00 68.94 90 GLU A C 1
ATOM 716 O O . GLU A 1 90 ? 4.165 20.658 -50.181 1.00 68.94 90 GLU A O 1
ATOM 721 N N . MET A 1 91 ? 3.326 22.739 -50.353 1.00 64.69 91 MET A N 1
ATOM 722 C CA . MET A 1 91 ? 3.640 23.155 -48.986 1.00 64.69 91 MET A CA 1
ATOM 723 C C . MET A 1 91 ? 2.879 22.319 -47.947 1.00 64.69 91 MET A C 1
ATOM 725 O O . MET A 1 91 ? 3.488 21.809 -47.012 1.00 64.69 91 MET A O 1
ATOM 729 N N . LYS A 1 92 ? 1.575 22.085 -48.148 1.00 74.56 92 LYS A N 1
ATOM 730 C CA . LYS A 1 92 ? 0.759 21.251 -47.245 1.00 74.56 92 LYS A CA 1
ATOM 731 C C . LYS A 1 92 ? 1.173 19.778 -47.273 1.00 74.56 92 LYS A C 1
ATOM 733 O O . LYS A 1 92 ? 1.274 19.149 -46.223 1.00 74.56 92 LYS A O 1
ATOM 738 N N . ALA A 1 93 ? 1.465 19.230 -48.454 1.00 72.31 93 ALA A N 1
ATOM 739 C CA . ALA A 1 93 ? 1.934 17.849 -48.579 1.00 72.31 93 ALA A CA 1
ATOM 740 C C . ALA A 1 93 ? 3.317 17.644 -47.929 1.00 72.31 93 ALA A C 1
ATOM 742 O O . ALA A 1 93 ? 3.576 16.609 -47.313 1.00 72.31 93 ALA A O 1
ATOM 743 N N . GLU A 1 94 ? 4.206 18.632 -48.024 1.00 73.38 94 GLU A N 1
ATOM 744 C CA . GLU A 1 94 ? 5.529 18.593 -47.398 1.00 73.38 94 GLU A CA 1
ATOM 745 C C . GLU A 1 94 ? 5.456 18.784 -45.869 1.00 73.38 94 GLU A C 1
ATOM 747 O O . GLU A 1 94 ? 6.187 18.125 -45.121 1.00 73.38 94 GLU A O 1
ATOM 752 N N . GLU A 1 95 ? 4.526 19.611 -45.385 1.00 75.50 95 GLU A N 1
ATOM 753 C CA . GLU A 1 95 ? 4.218 19.785 -43.959 1.00 75.50 95 GLU A CA 1
ATOM 754 C C . GLU A 1 95 ? 3.662 18.498 -43.331 1.00 75.50 95 GLU A C 1
ATOM 756 O O . GLU A 1 95 ? 4.165 18.041 -42.306 1.00 75.50 95 GLU A O 1
ATOM 761 N N . GLU A 1 96 ? 2.700 17.833 -43.973 1.00 79.62 96 GLU A N 1
ATOM 762 C CA . GLU A 1 96 ? 2.161 16.562 -43.475 1.00 79.62 96 GLU A CA 1
ATOM 763 C C . GLU A 1 96 ? 3.212 15.443 -43.439 1.00 79.62 96 GLU A C 1
ATOM 765 O O . GLU A 1 96 ? 3.244 14.639 -42.506 1.00 79.62 96 GLU A O 1
ATOM 770 N N . MET A 1 97 ? 4.092 15.379 -44.440 1.00 67.00 97 MET A N 1
ATOM 771 C CA . MET A 1 97 ? 5.179 14.396 -44.485 1.00 67.00 97 MET A CA 1
ATOM 772 C C . MET A 1 97 ? 6.242 14.666 -43.416 1.00 67.00 97 MET A C 1
ATOM 774 O O . MET A 1 97 ? 6.822 13.725 -42.874 1.00 67.00 97 MET A O 1
ATOM 778 N N . THR A 1 98 ? 6.480 15.934 -43.073 1.00 75.31 98 THR A N 1
ATOM 779 C CA . THR A 1 98 ? 7.415 16.299 -42.002 1.00 75.31 98 THR A CA 1
ATOM 780 C C . THR A 1 98 ? 6.828 16.110 -40.610 1.00 75.31 98 THR A C 1
ATOM 782 O O . THR A 1 98 ? 7.577 15.747 -39.705 1.00 75.31 98 THR A O 1
ATOM 785 N N . GLU A 1 99 ? 5.524 16.294 -40.408 1.00 81.00 99 GLU A N 1
ATOM 786 C CA . GLU A 1 99 ? 4.875 15.917 -39.147 1.00 81.00 99 GLU A CA 1
ATOM 787 C C . GLU A 1 99 ? 4.898 14.398 -38.942 1.00 81.00 99 GLU A C 1
ATOM 789 O O . GLU A 1 99 ? 5.326 13.945 -37.881 1.00 81.00 99 GLU A O 1
ATOM 794 N N . LYS A 1 100 ? 4.597 13.606 -39.981 1.00 82.31 100 LYS A N 1
ATOM 795 C CA . LYS A 1 100 ? 4.713 12.137 -39.925 1.00 82.31 100 LYS A CA 1
ATOM 796 C C . LYS A 1 100 ? 6.141 11.683 -39.589 1.00 82.31 100 LYS A C 1
ATOM 798 O O . LYS A 1 100 ? 6.334 10.874 -38.689 1.00 82.31 100 LYS A O 1
ATOM 803 N N . GLU A 1 101 ? 7.161 12.274 -40.216 1.00 78.88 101 GLU A N 1
ATOM 804 C CA . GLU A 1 101 ? 8.569 11.954 -39.926 1.00 78.88 101 GLU A CA 1
ATOM 805 C C . GLU A 1 101 ? 8.979 12.341 -38.488 1.00 78.88 101 GLU A C 1
ATOM 807 O O . GLU A 1 101 ? 9.705 11.602 -37.819 1.00 78.88 101 GLU A O 1
ATOM 812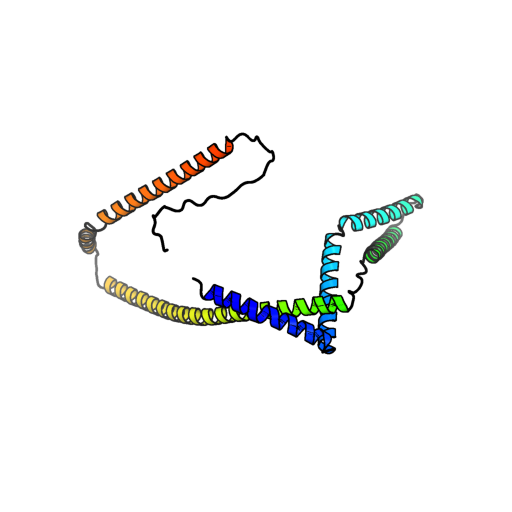 N N . LYS A 1 102 ? 8.491 13.475 -37.966 1.00 79.62 102 LYS A N 1
ATOM 813 C CA . LYS A 1 102 ? 8.717 13.881 -36.565 1.00 79.62 102 LYS A CA 1
ATOM 814 C C . LYS A 1 102 ? 8.041 12.930 -35.579 1.00 79.62 102 LYS A C 1
ATOM 816 O O . LYS A 1 102 ? 8.617 12.655 -34.524 1.00 79.62 102 LYS A O 1
ATOM 821 N N . GLU A 1 103 ? 6.835 12.464 -35.884 1.00 82.62 103 GLU A N 1
ATOM 822 C CA . GLU A 1 103 ? 6.107 11.483 -35.075 1.00 82.62 103 GLU A CA 1
ATOM 823 C C . GLU A 1 103 ? 6.819 10.126 -35.067 1.00 82.62 103 GLU A C 1
ATOM 825 O O . GLU A 1 103 ? 7.024 9.555 -33.994 1.00 82.62 103 GLU A O 1
ATOM 830 N N . ASP A 1 104 ? 7.321 9.673 -36.215 1.00 84.38 104 ASP A N 1
ATOM 831 C CA . ASP A 1 104 ? 8.095 8.435 -36.329 1.00 84.38 104 ASP A CA 1
ATOM 832 C C . ASP A 1 104 ? 9.413 8.495 -35.537 1.00 84.38 104 ASP A C 1
ATOM 834 O O . ASP A 1 104 ? 9.785 7.536 -34.851 1.00 84.38 104 ASP A O 1
ATOM 838 N N . ILE A 1 105 ? 10.117 9.635 -35.574 1.00 81.69 105 ILE A N 1
ATOM 839 C CA . ILE A 1 105 ? 11.342 9.861 -34.788 1.00 81.69 105 ILE A CA 1
ATOM 840 C C . ILE A 1 105 ? 11.032 9.843 -33.287 1.00 81.69 105 ILE A C 1
ATOM 842 O O . ILE A 1 105 ? 11.745 9.186 -32.524 1.00 81.69 105 ILE A O 1
ATOM 846 N N . LYS A 1 106 ? 9.954 10.511 -32.852 1.00 82.31 106 LYS A N 1
ATOM 847 C CA . LYS A 1 106 ? 9.501 10.478 -31.451 1.00 82.31 106 LYS A CA 1
ATOM 848 C C . LYS A 1 106 ? 9.183 9.053 -31.014 1.00 82.31 106 LYS A C 1
ATOM 850 O O . LYS A 1 106 ? 9.746 8.590 -30.026 1.00 82.31 106 LYS A O 1
ATOM 855 N N . MET A 1 107 ? 8.363 8.335 -31.780 1.00 81.00 107 MET A N 1
ATOM 856 C CA . MET A 1 107 ? 7.931 6.983 -31.438 1.00 81.00 107 MET A CA 1
ATOM 857 C C . MET A 1 107 ? 9.121 6.019 -31.362 1.00 81.00 107 MET A C 1
ATOM 859 O O . MET A 1 107 ? 9.272 5.283 -30.387 1.00 81.00 107 MET A O 1
ATOM 863 N N . ARG A 1 108 ? 10.039 6.079 -32.333 1.00 82.00 108 ARG A N 1
ATOM 864 C CA . ARG A 1 108 ? 11.250 5.247 -32.348 1.00 82.00 108 ARG A CA 1
ATOM 865 C C . ARG A 1 108 ? 12.192 5.558 -31.183 1.00 82.00 108 ARG A C 1
ATOM 867 O O . ARG A 1 108 ? 12.832 4.647 -30.652 1.00 82.00 108 ARG A O 1
ATOM 874 N N . THR A 1 109 ? 12.313 6.822 -30.788 1.00 77.25 109 THR A N 1
ATOM 875 C CA . THR A 1 109 ? 13.194 7.240 -29.688 1.00 77.25 109 THR A CA 1
ATOM 876 C C . THR A 1 109 ? 12.585 6.931 -28.319 1.00 77.25 109 THR A C 1
ATOM 878 O O . THR A 1 109 ? 13.294 6.440 -27.439 1.00 77.25 109 THR A O 1
ATOM 881 N N . GLU A 1 110 ? 11.268 7.063 -28.165 1.00 76.06 110 GLU A N 1
ATOM 882 C CA . GLU A 1 110 ? 10.530 6.583 -26.992 1.00 76.06 110 GLU A CA 1
ATOM 883 C C . GLU A 1 110 ? 10.617 5.059 -26.838 1.00 76.06 110 GLU A C 1
ATOM 885 O O . GLU A 1 110 ? 10.804 4.552 -25.730 1.00 76.06 110 GLU A O 1
ATOM 890 N N . GLU A 1 111 ? 10.540 4.302 -27.935 1.00 77.56 111 GLU A N 1
ATOM 891 C CA . GLU A 1 111 ? 10.691 2.846 -27.903 1.00 77.56 111 GLU A CA 1
ATOM 892 C C . GLU A 1 111 ? 12.079 2.391 -27.458 1.00 77.56 111 GLU A C 1
ATOM 894 O O . GLU A 1 111 ? 12.183 1.493 -26.618 1.00 77.56 111 GLU A O 1
ATOM 899 N N . LYS A 1 112 ? 13.143 3.027 -27.965 1.00 74.62 112 LYS A N 1
ATOM 900 C CA . LYS A 1 112 ? 14.528 2.736 -27.554 1.00 74.62 112 LYS A CA 1
ATOM 901 C C . LYS A 1 112 ? 14.743 2.940 -26.053 1.00 74.62 112 LYS A C 1
ATOM 903 O O . LYS A 1 112 ? 15.550 2.232 -25.454 1.00 74.62 112 LYS A O 1
ATOM 908 N N . PHE A 1 113 ? 14.023 3.883 -25.447 1.00 69.12 113 PHE A N 1
ATOM 909 C CA . PHE A 1 113 ? 14.158 4.224 -24.033 1.00 69.12 113 PHE A CA 1
ATOM 910 C C . PHE A 1 113 ? 13.224 3.463 -23.092 1.00 69.12 113 PHE A C 1
ATOM 912 O O . PHE A 1 113 ? 13.275 3.720 -21.890 1.00 69.12 113 PHE A O 1
ATOM 919 N N . LYS A 1 114 ? 12.421 2.501 -23.572 1.00 71.19 114 LYS A N 1
ATOM 920 C CA . LYS A 1 114 ? 11.627 1.621 -22.697 1.00 71.19 114 LYS A CA 1
ATOM 921 C C . LYS A 1 114 ? 12.569 0.687 -21.922 1.00 71.19 114 LYS A C 1
ATOM 923 O O . LYS A 1 114 ? 13.126 -0.245 -22.508 1.00 71.19 114 LYS A O 1
ATOM 928 N N . PRO A 1 115 ? 12.751 0.869 -20.601 1.00 71.69 115 PRO A N 1
ATOM 929 C CA . PRO A 1 115 ? 13.712 0.067 -19.867 1.00 71.69 115 PRO A CA 1
ATOM 930 C C . PRO A 1 115 ? 13.206 -1.373 -19.721 1.00 71.69 115 PRO A C 1
ATOM 932 O O . PRO A 1 115 ? 12.134 -1.640 -19.170 1.00 71.69 115 PRO A O 1
ATOM 935 N N . ARG A 1 116 ? 13.996 -2.334 -20.211 1.00 77.31 116 ARG A N 1
ATOM 936 C CA . ARG A 1 116 ? 13.684 -3.764 -20.110 1.00 77.31 116 ARG A CA 1
ATOM 937 C C . ARG A 1 116 ? 14.062 -4.293 -18.726 1.00 77.31 116 ARG A C 1
ATOM 939 O O . ARG A 1 116 ? 15.201 -4.680 -18.479 1.00 77.31 116 ARG A O 1
ATOM 946 N N . ILE A 1 117 ? 13.084 -4.318 -17.825 1.00 79.19 117 ILE A N 1
ATOM 947 C CA . ILE A 1 117 ? 13.245 -4.812 -16.451 1.00 79.19 117 ILE A CA 1
ATOM 948 C C . ILE A 1 117 ? 13.374 -6.342 -16.472 1.00 79.19 117 ILE A C 1
ATOM 950 O O . ILE A 1 117 ? 12.485 -7.043 -16.962 1.00 79.19 117 ILE A O 1
ATOM 954 N N . ARG A 1 118 ? 14.485 -6.870 -15.944 1.00 82.62 118 ARG A N 1
ATOM 955 C CA . ARG A 1 118 ? 14.694 -8.320 -15.802 1.00 82.62 118 ARG A CA 1
ATOM 956 C C . ARG A 1 118 ? 13.811 -8.858 -14.670 1.00 82.62 118 ARG A C 1
ATOM 958 O O . ARG A 1 118 ? 13.722 -8.204 -13.633 1.00 82.62 118 ARG A O 1
ATOM 965 N N . PRO A 1 119 ? 13.156 -10.021 -14.835 1.00 84.50 119 PRO A N 1
ATOM 966 C CA . PRO A 1 119 ? 12.390 -10.611 -13.748 1.00 84.50 119 PRO A CA 1
ATOM 967 C C . PRO A 1 119 ? 13.320 -11.028 -12.604 1.00 84.50 119 PRO A C 1
ATOM 969 O O . PRO A 1 119 ? 14.459 -11.442 -12.829 1.00 84.50 119 PRO A O 1
ATOM 972 N N . LEU A 1 120 ? 12.815 -10.939 -11.375 1.00 84.31 120 LEU A N 1
ATOM 973 C CA . LEU A 1 120 ? 13.525 -11.420 -10.191 1.00 84.31 120 LEU A CA 1
ATOM 974 C C . LEU A 1 120 ? 13.745 -12.938 -10.272 1.00 84.31 120 LEU A C 1
ATOM 976 O O . LEU A 1 120 ? 12.906 -13.647 -10.835 1.00 84.31 120 LEU A O 1
ATOM 980 N N . SER A 1 121 ? 14.835 -13.439 -9.678 1.00 89.44 121 SER A N 1
ATOM 981 C CA . SER A 1 121 ? 15.019 -14.884 -9.519 1.00 89.44 121 SER A CA 1
ATOM 982 C C . SER A 1 121 ? 13.898 -15.467 -8.665 1.00 89.44 121 SER A C 1
ATOM 984 O O . SER A 1 121 ? 13.343 -14.795 -7.792 1.00 89.44 121 SER A O 1
ATOM 986 N N . GLU A 1 122 ? 13.561 -16.727 -8.917 1.00 85.38 122 GLU A N 1
ATOM 987 C CA . GLU A 1 122 ? 12.391 -17.336 -8.298 1.00 85.38 122 GLU A CA 1
ATOM 988 C C . GLU A 1 122 ? 12.497 -17.391 -6.768 1.00 85.38 122 GLU A C 1
ATOM 990 O O . GLU A 1 122 ? 11.565 -16.988 -6.079 1.00 85.38 122 GLU A O 1
ATOM 995 N N . THR A 1 123 ? 13.662 -17.757 -6.230 1.00 87.44 123 THR A N 1
ATOM 996 C CA . THR A 1 123 ? 13.918 -17.777 -4.781 1.00 87.44 123 THR A CA 1
ATOM 997 C C . THR A 1 123 ? 13.702 -16.407 -4.134 1.00 87.44 123 THR A C 1
ATOM 999 O O . THR A 1 123 ? 12.975 -16.294 -3.149 1.00 87.44 123 THR A O 1
ATOM 1002 N N . LYS A 1 124 ? 14.246 -15.333 -4.727 1.00 87.69 124 LYS A N 1
ATOM 1003 C CA . LYS A 1 124 ? 14.049 -13.965 -4.214 1.00 87.69 124 LYS A CA 1
ATOM 1004 C C . LYS A 1 124 ? 12.600 -13.507 -4.329 1.00 87.69 124 LYS A C 1
ATOM 1006 O O . LYS A 1 124 ? 12.116 -12.784 -3.458 1.00 87.69 124 LYS A O 1
ATOM 1011 N N . ALA A 1 125 ? 11.914 -13.891 -5.403 1.00 88.50 125 ALA A N 1
ATOM 1012 C CA . ALA A 1 125 ? 10.507 -13.565 -5.598 1.00 88.50 125 ALA A CA 1
ATOM 1013 C C . ALA A 1 125 ? 9.632 -14.238 -4.528 1.00 88.50 125 ALA A C 1
ATOM 1015 O O . ALA A 1 125 ? 8.724 -13.603 -3.996 1.00 88.50 125 ALA A O 1
ATOM 1016 N N . ILE A 1 126 ? 9.944 -15.484 -4.165 1.00 86.81 126 ILE A N 1
ATOM 1017 C CA . ILE A 1 126 ? 9.260 -16.219 -3.097 1.00 86.81 126 ILE A CA 1
ATOM 1018 C C . ILE A 1 126 ? 9.480 -15.539 -1.746 1.00 86.81 126 ILE A C 1
ATOM 1020 O O . ILE A 1 126 ? 8.507 -15.230 -1.064 1.00 86.81 126 ILE A O 1
ATOM 1024 N N . GLU A 1 127 ? 10.727 -15.248 -1.374 1.00 86.31 127 GLU A N 1
ATOM 1025 C CA . GLU A 1 127 ? 11.044 -14.610 -0.089 1.00 86.31 127 GLU A CA 1
ATOM 1026 C C . GLU A 1 127 ? 10.393 -13.231 0.049 1.00 86.31 127 GLU A C 1
ATOM 1028 O O . GLU A 1 127 ? 9.775 -12.921 1.070 1.00 86.31 127 GLU A O 1
ATOM 1033 N N . THR A 1 128 ? 10.495 -12.413 -1.001 1.00 87.69 128 THR A N 1
ATOM 1034 C CA . THR A 1 128 ? 9.933 -11.058 -1.023 1.00 87.69 128 THR A CA 1
ATOM 1035 C C . THR A 1 128 ? 8.406 -11.105 -0.993 1.00 87.69 128 THR A C 1
ATOM 1037 O O . THR A 1 128 ? 7.778 -10.367 -0.236 1.00 87.69 128 THR A O 1
ATOM 1040 N N . GLY A 1 129 ? 7.798 -12.011 -1.767 1.00 88.12 129 GLY A N 1
ATOM 1041 C CA . GLY A 1 129 ? 6.354 -12.229 -1.764 1.00 88.12 129 GLY A CA 1
ATOM 1042 C C . GLY A 1 129 ? 5.841 -12.728 -0.412 1.00 88.12 129 GLY A C 1
ATOM 1043 O O . GLY A 1 129 ? 4.825 -12.237 0.071 1.00 88.12 129 GLY A O 1
ATOM 1044 N N . ALA A 1 130 ? 6.554 -13.654 0.233 1.00 86.62 130 ALA A N 1
ATOM 1045 C CA . ALA A 1 130 ? 6.201 -14.183 1.549 1.00 86.62 130 ALA A CA 1
ATOM 1046 C C . ALA A 1 130 ? 6.288 -13.111 2.647 1.00 86.62 130 ALA A C 1
ATOM 1048 O O . ALA A 1 130 ? 5.362 -12.983 3.449 1.00 86.62 130 ALA A O 1
ATOM 1049 N N . ASN A 1 131 ? 7.363 -12.313 2.664 1.00 86.19 131 ASN A N 1
ATOM 1050 C CA . ASN A 1 131 ? 7.515 -11.208 3.615 1.00 86.19 131 ASN A CA 1
ATOM 1051 C C . ASN A 1 131 ? 6.390 -10.178 3.454 1.00 86.19 131 ASN A C 1
ATOM 1053 O O . ASN A 1 131 ? 5.784 -9.781 4.446 1.00 86.19 131 ASN A O 1
ATOM 1057 N N . PHE A 1 132 ? 6.051 -9.817 2.213 1.00 88.19 132 PHE A N 1
ATOM 1058 C CA . PHE A 1 132 ? 4.950 -8.897 1.947 1.00 88.19 132 PHE A CA 1
ATOM 1059 C C . PHE A 1 132 ? 3.605 -9.436 2.445 1.00 88.19 132 PHE A C 1
ATOM 1061 O O . PHE A 1 132 ? 2.856 -8.704 3.080 1.00 88.19 132 PHE A O 1
ATOM 1068 N N . VAL A 1 133 ? 3.278 -10.708 2.181 1.00 86.81 133 VAL A N 1
ATOM 1069 C CA . VAL A 1 133 ? 2.006 -11.301 2.636 1.00 86.81 133 VAL A CA 1
ATOM 1070 C C . VAL A 1 133 ? 1.919 -11.306 4.164 1.00 86.81 133 VAL A C 1
ATOM 1072 O O . VAL A 1 133 ? 0.861 -11.006 4.714 1.00 86.81 133 VAL A O 1
ATOM 1075 N N . ALA A 1 134 ? 3.025 -11.600 4.854 1.00 84.19 134 ALA A N 1
ATOM 1076 C CA . ALA A 1 134 ? 3.078 -11.566 6.314 1.00 84.19 134 ALA A CA 1
ATOM 1077 C C . ALA A 1 134 ? 2.859 -10.151 6.868 1.00 84.19 134 ALA A C 1
ATOM 1079 O O . ALA A 1 134 ? 2.074 -9.957 7.794 1.00 84.19 134 ALA A O 1
ATOM 1080 N N . GLU A 1 135 ? 3.519 -9.160 6.278 1.00 85.19 135 GLU A N 1
ATOM 1081 C CA . GLU A 1 135 ? 3.385 -7.760 6.669 1.00 85.19 135 GLU A CA 1
ATOM 1082 C C . GLU A 1 135 ? 1.976 -7.220 6.372 1.00 85.19 135 GLU A C 1
ATOM 1084 O O . GLU A 1 135 ? 1.330 -6.645 7.251 1.00 85.19 135 GLU A O 1
ATOM 1089 N N . ALA A 1 136 ? 1.442 -7.496 5.179 1.00 88.31 136 ALA A N 1
ATOM 1090 C CA . ALA A 1 136 ? 0.085 -7.130 4.783 1.00 88.31 136 ALA A CA 1
ATOM 1091 C C . ALA A 1 136 ? -0.972 -7.753 5.702 1.00 88.31 136 ALA A C 1
ATOM 1093 O O . ALA A 1 136 ? -1.956 -7.095 6.033 1.00 88.31 136 ALA A O 1
ATOM 1094 N N . PHE A 1 137 ? -0.767 -8.992 6.155 1.00 85.94 137 PHE A N 1
ATOM 1095 C CA . PHE A 1 137 ? -1.662 -9.637 7.111 1.00 85.94 137 PHE A CA 1
ATOM 1096 C C . PHE A 1 137 ? -1.680 -8.905 8.459 1.00 85.94 137 PHE A C 1
ATOM 1098 O O . PHE A 1 137 ? -2.754 -8.604 8.977 1.00 85.94 137 PHE A O 1
ATOM 1105 N N . ILE A 1 138 ? -0.511 -8.557 9.008 1.00 85.19 138 ILE A N 1
ATOM 1106 C CA . ILE A 1 138 ? -0.423 -7.827 10.284 1.00 85.19 138 ILE A CA 1
ATOM 1107 C C . ILE A 1 138 ? -1.077 -6.445 10.160 1.00 85.19 138 ILE A C 1
ATOM 1109 O O . ILE A 1 138 ? -1.851 -6.056 11.036 1.00 85.19 138 ILE A O 1
ATOM 1113 N N . PHE A 1 139 ? -0.835 -5.726 9.060 1.00 88.88 139 PHE A N 1
ATOM 1114 C CA . PHE A 1 139 ? -1.504 -4.451 8.805 1.00 88.88 139 PHE A CA 1
ATOM 1115 C C . PHE A 1 139 ? -3.012 -4.604 8.630 1.00 88.88 139 PHE A C 1
ATOM 1117 O O . PHE A 1 139 ? -3.757 -3.808 9.191 1.00 88.88 139 PHE A O 1
ATOM 1124 N N . ALA A 1 140 ? -3.483 -5.627 7.917 1.00 91.56 140 ALA A N 1
ATOM 1125 C CA . ALA A 1 140 ? -4.911 -5.881 7.751 1.00 91.56 140 ALA A CA 1
ATOM 1126 C C . ALA A 1 140 ? -5.596 -6.149 9.096 1.00 91.56 140 ALA A C 1
ATOM 1128 O O . ALA A 1 140 ? -6.687 -5.637 9.338 1.00 91.56 140 ALA A O 1
ATOM 1129 N N . VAL A 1 141 ? -4.947 -6.896 9.993 1.00 88.12 141 VAL A N 1
ATOM 1130 C CA . VAL A 1 141 ? -5.447 -7.132 11.353 1.00 88.12 141 VAL A CA 1
ATOM 1131 C C . VAL A 1 141 ? -5.427 -5.846 12.187 1.00 88.12 141 VAL A C 1
ATOM 1133 O O . VAL A 1 141 ? -6.400 -5.546 12.871 1.00 88.12 141 VAL A O 1
ATOM 1136 N N . GLY A 1 142 ? -4.368 -5.039 12.107 1.00 87.44 142 GLY A N 1
ATOM 1137 C CA . GLY A 1 142 ? -4.315 -3.748 12.801 1.00 87.44 142 GLY A CA 1
ATOM 1138 C C . GLY A 1 142 ? -5.393 -2.772 12.315 1.00 87.44 142 GLY A C 1
ATOM 1139 O O . GLY A 1 142 ? -6.130 -2.200 13.116 1.00 87.44 142 GLY A O 1
ATOM 1140 N N . ILE A 1 143 ? -5.531 -2.626 10.994 1.00 93.38 143 ILE A N 1
ATOM 1141 C CA . ILE A 1 143 ? -6.550 -1.783 10.358 1.00 93.38 143 ILE A CA 1
ATOM 1142 C C . ILE A 1 143 ? -7.948 -2.293 10.700 1.00 93.38 143 ILE A C 1
ATOM 1144 O O . ILE A 1 143 ? -8.816 -1.483 11.006 1.00 93.38 143 ILE A O 1
ATOM 1148 N N . SER A 1 144 ? -8.184 -3.608 10.684 1.00 92.38 144 SER A N 1
ATOM 1149 C CA . SER A 1 144 ? -9.507 -4.154 10.992 1.00 92.38 144 SER A CA 1
ATOM 1150 C C . SER A 1 144 ? -9.925 -3.855 12.428 1.00 92.38 144 SER A C 1
ATOM 1152 O O . SER A 1 144 ? -11.069 -3.460 12.633 1.00 92.38 144 SER A O 1
ATOM 1154 N N . VAL A 1 145 ? -9.010 -3.933 13.401 1.00 91.75 145 VAL A N 1
ATOM 1155 C CA . VAL A 1 145 ? -9.282 -3.538 14.793 1.00 91.75 145 VAL A CA 1
ATOM 1156 C C . VAL A 1 145 ? -9.591 -2.045 14.888 1.00 91.75 145 VAL A C 1
ATOM 1158 O O . VAL A 1 145 ? -10.597 -1.673 15.487 1.00 91.75 145 VAL A O 1
ATOM 1161 N N . ILE A 1 146 ? -8.792 -1.190 14.245 1.00 91.44 146 ILE A N 1
ATOM 1162 C CA . ILE A 1 146 ? -9.013 0.265 14.252 1.00 91.44 146 ILE A CA 1
ATOM 1163 C C . ILE A 1 146 ? -10.367 0.615 13.620 1.00 91.44 146 ILE A C 1
ATOM 1165 O O . ILE A 1 146 ? -11.149 1.366 14.199 1.00 91.44 146 ILE A O 1
ATOM 1169 N N . VAL A 1 147 ? -10.678 0.053 12.451 1.00 95.50 147 VAL A N 1
ATOM 1170 C CA . VAL A 1 147 ? -11.950 0.278 11.748 1.00 95.50 147 VAL A CA 1
ATOM 1171 C C . VAL A 1 147 ? -13.120 -0.284 12.552 1.00 95.50 147 VAL A C 1
ATOM 1173 O O . VAL A 1 147 ? -14.180 0.340 12.609 1.00 95.50 147 VAL A O 1
ATOM 1176 N N . PHE A 1 148 ? -12.943 -1.432 13.206 1.00 94.94 148 PHE A N 1
ATOM 1177 C CA . PHE A 1 148 ? -13.956 -2.026 14.069 1.00 94.94 148 PHE A CA 1
ATOM 1178 C C . PHE A 1 148 ? -14.260 -1.136 15.277 1.00 94.94 148 PHE A C 1
ATOM 1180 O O . PHE A 1 148 ? -15.428 -0.837 15.540 1.00 94.94 148 PHE A O 1
ATOM 1187 N N . GLU A 1 149 ? -13.235 -0.646 15.976 1.00 92.50 149 GLU A N 1
ATOM 1188 C CA . GLU A 1 149 ? -13.410 0.289 17.087 1.00 92.50 149 GLU A CA 1
ATOM 1189 C C . GLU A 1 149 ? -14.015 1.610 16.621 1.00 92.50 149 GLU A C 1
ATOM 1191 O O . GLU A 1 149 ? -14.956 2.104 17.243 1.00 92.50 149 GLU A O 1
ATOM 1196 N N . GLN A 1 150 ? -13.561 2.147 15.487 1.00 90.88 150 GLN A N 1
ATOM 1197 C CA . GLN A 1 150 ? -14.107 3.372 14.918 1.00 90.88 150 GLN A CA 1
ATOM 1198 C C . GLN A 1 150 ? -15.579 3.197 14.523 1.00 90.88 150 GLN A C 1
ATOM 1200 O O . GLN A 1 150 ? -16.393 4.078 14.790 1.00 90.88 150 GLN A O 1
ATOM 1205 N N . SER A 1 151 ? -15.957 2.065 13.926 1.00 92.44 151 SER A N 1
ATOM 1206 C CA . SER A 1 151 ? -17.352 1.751 13.595 1.00 92.44 151 SER A CA 1
ATOM 1207 C C . SER A 1 151 ? -18.200 1.635 14.861 1.00 92.44 151 SER A C 1
ATOM 1209 O O . SER A 1 151 ? -19.276 2.230 14.952 1.00 92.44 151 SER A O 1
ATOM 1211 N N . ARG A 1 152 ? -17.685 0.951 15.890 1.00 91.94 152 ARG A N 1
ATOM 1212 C CA . ARG A 1 152 ? -18.343 0.830 17.195 1.00 91.94 152 ARG A CA 1
ATOM 1213 C C . ARG A 1 152 ? -18.527 2.188 17.881 1.00 91.94 152 ARG A C 1
ATOM 1215 O O . ARG A 1 152 ? -19.604 2.450 18.413 1.00 91.94 152 ARG A O 1
ATOM 1222 N N . GLN A 1 153 ? -17.512 3.049 17.870 1.00 87.38 153 GLN A N 1
ATOM 1223 C CA . GLN A 1 153 ? -17.575 4.393 18.450 1.00 87.38 153 GLN A CA 1
ATOM 1224 C C . GLN A 1 153 ? -18.519 5.304 17.660 1.00 87.38 153 GLN A C 1
ATOM 1226 O O . GLN A 1 153 ? -19.330 6.005 18.260 1.00 87.38 153 GLN A O 1
ATOM 1231 N N . ARG A 1 154 ? -18.487 5.239 16.322 1.00 89.56 154 ARG A N 1
ATOM 1232 C CA . ARG A 1 154 ? -19.404 5.990 15.451 1.00 89.56 154 ARG A CA 1
ATOM 1233 C C . ARG A 1 154 ? -20.862 5.622 15.701 1.00 89.56 154 ARG A C 1
ATOM 1235 O O . ARG A 1 154 ? -21.693 6.520 15.719 1.00 89.56 154 ARG A O 1
ATOM 1242 N N . ARG A 1 155 ? -21.178 4.344 15.946 1.00 86.81 155 ARG A N 1
ATOM 1243 C CA . ARG A 1 155 ? -22.547 3.918 16.299 1.00 86.81 155 ARG A CA 1
ATOM 1244 C C . ARG A 1 155 ? -23.043 4.586 17.585 1.00 86.81 155 ARG A C 1
ATOM 1246 O O . ARG A 1 155 ? -24.154 5.092 17.601 1.00 86.81 155 ARG A O 1
ATOM 1253 N N . LYS A 1 156 ? -22.212 4.653 18.631 1.00 85.19 156 LYS A N 1
ATOM 1254 C CA . LYS A 1 156 ? -22.579 5.326 19.892 1.00 85.19 156 LYS A CA 1
ATOM 1255 C C . LYS A 1 156 ? -22.709 6.840 19.738 1.00 85.19 156 LYS A C 1
ATOM 1257 O O . LYS A 1 156 ? -23.654 7.423 20.249 1.00 85.19 156 LYS A O 1
ATOM 1262 N N . ALA A 1 157 ? -21.771 7.463 19.024 1.00 85.56 157 ALA A N 1
ATOM 1263 C CA . ALA A 1 157 ? -21.815 8.897 18.758 1.00 85.56 157 ALA A CA 1
ATOM 1264 C C . ALA A 1 157 ? -23.039 9.285 17.918 1.00 85.56 157 ALA A C 1
ATOM 1266 O O . ALA A 1 157 ? -23.577 10.366 18.114 1.00 85.56 157 ALA A O 1
ATOM 1267 N N . LYS A 1 158 ? -23.478 8.409 17.004 1.00 85.25 158 LYS A N 1
ATOM 1268 C CA . LYS A 1 158 ? -24.684 8.624 16.206 1.00 85.25 158 LYS A CA 1
ATOM 1269 C C . LYS A 1 158 ? -25.940 8.640 17.081 1.00 85.25 158 LYS A C 1
ATOM 1271 O O . LYS A 1 158 ? -26.650 9.626 17.020 1.00 85.25 158 LYS A O 1
ATOM 1276 N N . ASN A 1 159 ? -26.149 7.637 17.936 1.00 88.25 159 ASN A N 1
ATOM 1277 C CA . ASN A 1 159 ? -27.318 7.618 18.826 1.00 88.25 159 ASN A CA 1
ATOM 1278 C C . ASN A 1 159 ? -27.371 8.870 19.716 1.00 88.25 159 ASN A C 1
ATOM 1280 O O . ASN A 1 159 ? -28.378 9.553 19.735 1.00 88.25 159 ASN A O 1
ATOM 1284 N N . ALA A 1 160 ? -26.248 9.254 20.332 1.00 89.44 160 ALA A N 1
ATOM 1285 C CA . ALA A 1 160 ? -26.198 10.475 21.140 1.00 89.44 160 ALA A CA 1
ATOM 1286 C C . ALA A 1 160 ? -26.470 11.757 20.327 1.00 89.44 160 ALA A C 1
ATOM 1288 O O . ALA A 1 160 ? -26.982 12.733 20.860 1.00 89.44 160 ALA A O 1
ATOM 1289 N N . ARG A 1 161 ? -26.099 11.793 19.039 1.00 90.69 161 ARG A N 1
ATOM 1290 C CA . ARG A 1 161 ? -26.428 12.915 18.144 1.00 90.69 161 ARG A CA 1
ATOM 1291 C C . ARG A 1 161 ? -27.903 12.938 17.771 1.00 90.69 161 ARG A C 1
ATOM 1293 O O . ARG A 1 161 ? -28.425 14.030 17.578 1.00 90.69 161 ARG A O 1
ATOM 1300 N N . ASP A 1 162 ? -28.506 11.766 17.618 1.00 90.88 162 ASP A N 1
ATOM 1301 C CA . ASP A 1 162 ? -29.925 11.618 17.319 1.00 90.88 162 ASP A CA 1
ATOM 1302 C C . ASP A 1 162 ? -30.750 12.068 18.548 1.00 90.88 162 ASP A C 1
ATOM 1304 O O . ASP A 1 162 ? -31.591 12.944 18.390 1.00 90.88 162 ASP A O 1
ATOM 1308 N N . ASP A 1 163 ? -30.391 11.644 19.768 1.00 93.25 163 ASP A N 1
ATOM 1309 C CA . ASP A 1 163 ? -31.038 12.087 21.021 1.00 93.25 163 ASP A CA 1
ATOM 1310 C C . ASP A 1 163 ? -30.945 13.619 21.214 1.00 93.25 163 ASP A C 1
ATOM 1312 O O . ASP A 1 163 ? -31.947 14.304 21.386 1.00 93.25 163 ASP A O 1
ATOM 1316 N N . ILE A 1 164 ? -29.743 14.203 21.081 1.00 94.31 164 ILE A N 1
ATOM 1317 C CA . ILE A 1 164 ? -29.546 15.666 21.185 1.00 94.31 164 ILE A CA 1
ATOM 1318 C C . ILE A 1 164 ? -30.374 16.422 20.136 1.00 94.31 164 ILE A C 1
ATOM 1320 O O . ILE A 1 164 ? -30.752 17.577 20.339 1.00 94.31 164 ILE A O 1
ATOM 1324 N N . ARG A 1 165 ? -30.603 15.812 18.970 1.00 95.25 165 ARG A N 1
ATOM 1325 C CA . ARG A 1 165 ? -31.400 16.429 17.914 1.00 95.25 165 ARG A CA 1
ATOM 1326 C C . ARG A 1 165 ? -32.878 16.460 18.290 1.00 95.25 165 ARG A C 1
ATOM 1328 O O . ARG A 1 165 ? -33.504 17.483 18.037 1.00 95.25 165 ARG A O 1
ATOM 1335 N N . GLU A 1 166 ? -33.392 15.396 18.897 1.00 95.12 166 GLU A N 1
ATOM 1336 C CA . GLU A 1 166 ? -34.754 15.358 19.437 1.00 95.12 166 GLU A CA 1
ATOM 1337 C C . GLU A 1 166 ? -34.937 16.434 20.523 1.00 95.12 166 GLU A C 1
ATOM 1339 O O . GLU A 1 166 ? -35.833 17.269 20.394 1.00 95.12 166 GLU A O 1
ATOM 1344 N N . ASP A 1 167 ? -34.010 16.535 21.485 1.00 95.69 167 ASP A N 1
ATOM 1345 C CA . ASP A 1 167 ? -34.041 17.568 22.537 1.00 95.69 167 ASP A CA 1
ATOM 1346 C C . ASP A 1 167 ? -34.014 18.999 21.961 1.00 95.69 167 ASP A C 1
ATOM 1348 O O . ASP A 1 167 ? -34.690 19.910 22.445 1.00 95.69 167 ASP A O 1
ATOM 1352 N N . LEU A 1 168 ? -33.215 19.232 20.911 1.00 96.00 168 LEU A N 1
ATOM 1353 C CA . LEU A 1 168 ? -33.154 20.532 20.233 1.00 96.00 168 LEU A CA 1
ATOM 1354 C C . LEU A 1 168 ? -34.474 20.885 19.546 1.00 96.00 168 LEU A C 1
ATOM 1356 O O . LEU A 1 168 ? -34.838 22.062 19.506 1.00 96.00 168 LEU A O 1
ATOM 1360 N N . GLU A 1 169 ? -35.158 19.901 18.968 1.00 95.69 169 GLU A N 1
ATOM 1361 C CA . GLU A 1 169 ? -36.460 20.093 18.336 1.00 95.69 169 GLU A CA 1
ATOM 1362 C C . GLU A 1 169 ? -37.536 20.384 19.395 1.00 95.69 169 GLU A C 1
ATOM 1364 O O . GLU A 1 169 ? -38.307 21.331 19.221 1.00 95.69 169 GLU A O 1
ATOM 1369 N N . GLU A 1 170 ? -37.523 19.675 20.527 1.00 96.25 170 GLU A N 1
ATOM 1370 C CA . GLU A 1 170 ? -38.421 19.913 21.665 1.00 96.25 170 GLU A CA 1
ATOM 1371 C C . GLU A 1 170 ? -38.223 21.308 22.278 1.00 96.25 170 GLU A C 1
ATOM 1373 O O . GLU A 1 170 ? -39.164 22.104 22.331 1.00 96.25 170 GLU A O 1
ATOM 1378 N N . LEU A 1 171 ? -36.986 21.682 22.620 1.00 94.81 171 LEU A N 1
ATOM 1379 C CA . LEU A 1 171 ? -36.669 23.012 23.155 1.00 94.81 171 LEU A CA 1
ATOM 1380 C C . LEU A 1 171 ? -37.050 24.140 22.186 1.00 94.81 171 LEU A C 1
ATOM 1382 O O . LEU A 1 171 ? -37.466 25.223 22.601 1.00 94.81 171 LEU A O 1
ATOM 1386 N N . GLN A 1 172 ? -36.920 23.924 20.874 1.00 95.31 172 GLN A N 1
ATOM 1387 C CA . GLN A 1 172 ? -37.381 24.899 19.883 1.00 95.31 172 GLN A CA 1
ATOM 1388 C C . GLN A 1 172 ? -38.902 25.053 19.876 1.00 95.31 172 GLN A C 1
ATOM 1390 O O . GLN A 1 172 ? -39.388 26.159 19.617 1.00 95.31 172 GLN A O 1
ATOM 1395 N N . VAL A 1 173 ? -39.651 23.976 20.120 1.00 96.31 173 VAL A N 1
ATOM 1396 C CA . VAL A 1 173 ? -41.109 24.024 20.266 1.00 96.31 173 VAL A CA 1
ATOM 1397 C C . VAL A 1 173 ? -41.476 24.787 21.534 1.00 96.31 173 VAL A C 1
ATOM 1399 O O . VAL A 1 173 ? -42.248 25.738 21.439 1.00 96.31 173 VAL A O 1
ATOM 1402 N N . GLU A 1 174 ? -40.857 24.477 22.672 1.00 94.88 174 GLU A N 1
ATOM 1403 C CA . GLU A 1 174 ? -41.087 25.195 23.933 1.00 94.88 174 GLU A CA 1
ATOM 1404 C C . GLU A 1 174 ? -40.759 26.690 23.828 1.00 94.88 174 GLU A C 1
ATOM 1406 O O . GLU A 1 174 ? -41.520 27.553 24.262 1.00 94.88 174 GLU A O 1
ATOM 1411 N N . LEU A 1 175 ? -39.647 27.049 23.180 1.00 93.31 175 LEU A N 1
ATOM 1412 C CA . LEU A 1 175 ? -39.325 28.457 22.955 1.00 93.31 175 LEU A CA 1
ATOM 1413 C C . LEU A 1 175 ? -40.369 29.162 22.088 1.00 93.31 175 LEU A C 1
ATOM 1415 O O . LEU A 1 175 ? -40.598 30.359 22.271 1.00 93.31 175 LEU A O 1
ATOM 1419 N N . LYS A 1 176 ? -40.983 28.466 21.126 1.00 94.50 176 LYS A N 1
ATOM 1420 C CA . LYS A 1 176 ? -42.068 29.033 20.315 1.00 94.50 176 LYS A CA 1
ATOM 1421 C C . LYS A 1 176 ? -43.338 29.204 21.145 1.00 94.50 176 LYS A C 1
ATOM 1423 O O . LYS A 1 176 ? -43.936 30.273 21.054 1.00 94.50 176 LYS A O 1
ATOM 1428 N N . THR A 1 177 ? -43.712 28.219 21.963 1.00 93.00 177 THR A N 1
ATOM 1429 C CA . THR A 1 177 ? -44.916 28.287 22.807 1.00 93.00 177 THR A CA 1
ATOM 1430 C C . THR A 1 177 ? -44.797 29.384 23.862 1.00 93.00 177 THR A C 1
ATOM 1432 O O . THR A 1 177 ? -45.663 30.254 23.940 1.00 93.00 177 THR A O 1
ATOM 1435 N N . VAL A 1 178 ? -43.676 29.450 24.585 1.00 92.19 178 VAL A N 1
ATOM 1436 C CA . VAL A 1 178 ? -43.422 30.499 25.587 1.00 92.19 178 VAL A CA 1
ATOM 1437 C C . VAL A 1 178 ? -43.391 31.885 24.942 1.00 92.19 178 VAL A C 1
ATOM 1439 O O . VAL A 1 178 ? -43.919 32.845 25.500 1.00 92.19 178 VAL A O 1
ATOM 1442 N N . LYS A 1 179 ? -42.807 32.024 23.743 1.00 92.50 179 LYS A N 1
ATOM 1443 C CA . LYS A 1 179 ? -42.858 33.295 23.003 1.00 92.50 179 LYS A CA 1
ATOM 1444 C C . LYS A 1 179 ? -44.284 33.688 22.633 1.00 92.50 179 LYS A C 1
ATOM 1446 O O . LYS A 1 179 ? -44.620 34.857 22.796 1.00 92.50 179 LYS A O 1
ATOM 1451 N N . SER A 1 180 ? -45.113 32.752 22.167 1.00 90.38 180 SER A N 1
ATOM 1452 C CA . SER A 1 180 ? -46.521 33.048 21.881 1.00 90.38 180 SER A CA 1
ATOM 1453 C C . SER A 1 180 ? -47.301 33.419 23.142 1.00 90.38 180 SER A C 1
ATOM 1455 O O . SER A 1 180 ? -48.041 34.397 23.117 1.00 90.38 180 SER A O 1
ATOM 1457 N N . GLU A 1 181 ? -47.070 32.739 24.267 1.00 87.69 181 GLU A N 1
ATOM 1458 C CA . GLU A 1 181 ? -47.686 33.086 25.554 1.00 87.69 181 GLU A CA 1
ATOM 1459 C C . GLU A 1 181 ? -47.250 34.476 26.034 1.00 87.69 181 GLU A C 1
ATOM 1461 O O . GLU A 1 181 ? -48.077 35.271 26.482 1.00 87.69 181 GLU A O 1
ATOM 1466 N N . LEU A 1 182 ? -45.965 34.820 25.892 1.00 82.12 182 LEU A N 1
ATOM 1467 C CA . LEU A 1 182 ? -45.476 36.169 26.174 1.00 82.12 182 LEU A CA 1
ATOM 1468 C C . LEU A 1 182 ? -46.113 37.211 25.257 1.00 82.12 182 LEU A C 1
ATOM 1470 O O . LEU A 1 182 ? -46.437 38.295 25.729 1.00 82.12 182 LEU A O 1
ATOM 1474 N N . GLU A 1 183 ? -46.300 36.925 23.969 1.00 84.69 183 GLU A N 1
ATOM 1475 C CA . GLU A 1 183 ? -46.996 37.835 23.055 1.00 84.69 183 GLU A CA 1
ATOM 1476 C C . GLU A 1 183 ? -48.474 38.008 23.422 1.00 84.69 183 GLU A C 1
ATOM 1478 O O . GLU A 1 183 ? -48.994 39.125 23.357 1.00 84.69 183 GLU A O 1
ATOM 1483 N N . GLU A 1 184 ? -49.144 36.945 23.859 1.00 83.81 184 GLU A N 1
ATOM 1484 C CA . GLU A 1 184 ? -50.526 36.990 24.340 1.00 83.81 184 GLU A CA 1
ATOM 1485 C C . GLU A 1 184 ? -50.662 37.777 25.648 1.00 83.81 184 GLU A C 1
ATOM 1487 O O . GLU A 1 184 ? -51.542 38.636 25.771 1.00 83.81 184 GLU A O 1
ATOM 1492 N N . LEU A 1 185 ? -49.769 37.547 26.613 1.00 77.06 185 LEU A N 1
ATOM 1493 C CA . LEU A 1 185 ? -49.725 38.300 27.868 1.00 77.06 185 LEU A CA 1
ATOM 1494 C C . LEU A 1 185 ? -49.326 39.760 27.636 1.00 77.06 185 LEU A C 1
ATOM 1496 O O . LEU A 1 185 ? -49.919 40.661 28.229 1.00 77.06 185 LEU A O 1
ATOM 1500 N N . ARG A 1 186 ? -48.387 40.016 26.720 1.00 72.81 186 ARG A N 1
ATOM 1501 C CA . ARG A 1 186 ? -47.992 41.367 26.307 1.00 72.81 186 ARG A CA 1
ATOM 1502 C C . ARG A 1 186 ? -49.141 42.113 25.635 1.00 72.81 186 ARG A C 1
ATOM 1504 O O . ARG A 1 186 ? -49.266 43.310 25.846 1.00 72.81 186 ARG A O 1
ATOM 1511 N N . LYS A 1 187 ? -50.005 41.438 24.870 1.00 72.44 187 LYS A N 1
ATOM 1512 C CA . LYS A 1 187 ? -51.235 42.044 24.326 1.00 72.44 187 LYS A CA 1
ATOM 1513 C C . LYS A 1 187 ? -52.278 42.357 25.405 1.00 72.44 187 LYS A C 1
ATOM 1515 O O . LYS A 1 187 ? -53.076 43.267 25.210 1.00 72.44 187 LYS A O 1
ATOM 1520 N N . LYS A 1 188 ? -52.282 41.630 26.529 1.00 70.94 188 LYS A N 1
ATOM 1521 C CA . LYS A 1 188 ? -53.198 41.859 27.664 1.00 70.94 188 LYS A CA 1
ATOM 1522 C C . LYS A 1 188 ? -52.744 42.957 28.637 1.00 70.94 188 LYS A C 1
ATOM 1524 O O . LYS A 1 188 ? -53.552 43.366 29.466 1.00 70.94 188 LYS A O 1
ATOM 1529 N N . GLN A 1 189 ? -51.512 43.463 28.543 1.00 54.41 189 GLN A N 1
ATOM 1530 C CA . GLN A 1 189 ? -51.056 44.627 29.316 1.00 54.41 189 GLN A CA 1
ATOM 1531 C C . GLN A 1 189 ? -50.887 45.874 28.431 1.00 54.41 189 GLN A C 1
ATOM 1533 O O . GLN A 1 189 ? -50.041 45.855 27.537 1.00 54.41 189 GLN A O 1
ATOM 1538 N N . PRO A 1 190 ? -51.582 46.994 28.710 1.00 52.09 190 PRO A N 1
ATOM 1539 C CA . PRO A 1 190 ? -51.110 48.307 28.294 1.00 52.09 190 PRO A CA 1
ATOM 1540 C C . PRO A 1 190 ? -50.055 48.849 29.292 1.00 52.09 190 PRO A C 1
ATOM 1542 O O . PRO A 1 190 ? -50.251 48.808 30.504 1.00 52.09 190 PRO A O 1
ATOM 1545 N N . ASP A 1 191 ? -48.954 49.358 28.722 1.00 48.03 191 ASP A N 1
ATOM 1546 C CA . ASP A 1 191 ? -47.860 50.211 29.241 1.00 48.03 191 ASP A CA 1
ATOM 1547 C C . ASP A 1 191 ? -46.724 49.656 30.157 1.00 48.03 191 ASP A C 1
ATOM 1549 O O . ASP A 1 191 ? -46.940 49.276 31.311 1.00 48.03 191 ASP A O 1
ATOM 1553 N N . PRO A 1 192 ? -45.442 49.722 29.707 1.00 59.50 192 PRO A N 1
ATOM 1554 C CA . PRO A 1 192 ? -44.263 49.321 30.476 1.00 59.50 192 PRO A CA 1
ATOM 1555 C C . PRO A 1 192 ? -43.597 50.514 31.189 1.00 59.50 192 PRO A C 1
ATOM 1557 O O . PRO A 1 192 ? -42.686 51.139 30.652 1.00 59.50 192 PRO A O 1
ATOM 1560 N N . VAL A 1 193 ? -43.992 50.821 32.429 1.00 56.28 193 VAL A N 1
ATOM 1561 C CA . VAL A 1 193 ? -43.278 51.836 33.250 1.00 56.28 193 VAL A CA 1
ATOM 1562 C C . VAL A 1 193 ? -42.774 51.295 34.600 1.00 56.28 193 VAL A C 1
ATOM 1564 O O . VAL A 1 193 ? -41.935 51.920 35.243 1.00 56.28 193 VAL A O 1
ATOM 1567 N N . GLN A 1 194 ? -43.167 50.087 35.024 1.00 56.66 194 GLN A N 1
ATOM 1568 C CA . GLN A 1 194 ? -42.788 49.573 36.357 1.00 56.66 194 GLN A CA 1
ATOM 1569 C C . GLN A 1 194 ? -41.715 48.471 36.359 1.00 56.66 194 GLN A C 1
ATOM 1571 O O . GLN A 1 194 ? -40.944 48.381 37.314 1.00 56.66 194 GLN A O 1
ATOM 1576 N N . GLN A 1 195 ? -41.564 47.690 35.284 1.00 55.88 195 GLN A N 1
ATOM 1577 C CA . GLN A 1 195 ? -40.597 46.578 35.259 1.00 55.88 195 GLN A CA 1
ATOM 1578 C C . GLN A 1 195 ? -39.124 47.035 35.248 1.00 55.88 195 GLN A C 1
ATOM 1580 O O . GLN A 1 195 ? -38.259 46.336 35.778 1.00 55.88 195 GLN A O 1
ATOM 1585 N N . GLY A 1 196 ? -38.830 48.235 34.731 1.00 58.91 196 GLY A N 1
ATOM 1586 C CA . GLY A 1 196 ? -37.467 48.784 34.693 1.00 58.91 196 GLY A CA 1
ATOM 1587 C C . GLY A 1 196 ? -36.873 49.096 36.074 1.00 58.91 196 GLY A C 1
ATOM 1588 O O . GLY A 1 196 ? -35.670 48.938 36.263 1.00 58.91 196 GLY A O 1
ATOM 1589 N N . LYS A 1 197 ? -37.707 49.466 37.059 1.00 58.12 197 LYS A N 1
ATOM 1590 C CA . LYS A 1 197 ? -37.258 49.792 38.428 1.00 58.12 197 LYS A CA 1
ATOM 1591 C C . LYS A 1 197 ? -36.932 48.556 39.267 1.00 58.12 197 LYS A C 1
ATOM 1593 O O . LYS A 1 197 ? -36.059 48.606 40.131 1.00 58.12 197 LYS A O 1
ATOM 1598 N N . LEU A 1 198 ? -37.613 47.443 39.005 1.00 62.12 198 LEU A N 1
ATOM 1599 C CA . LEU A 1 198 ? -37.418 46.203 39.755 1.00 62.12 198 LEU A CA 1
ATOM 1600 C C . LEU A 1 198 ? -36.156 45.461 39.281 1.00 62.12 198 LEU A C 1
ATOM 1602 O O . LEU A 1 198 ? -35.366 44.982 40.092 1.00 62.12 198 LEU A O 1
ATOM 1606 N N . LEU A 1 199 ? -35.898 45.476 37.969 1.00 63.00 199 LEU A N 1
ATOM 1607 C CA . LEU A 1 199 ? -34.669 44.944 37.369 1.00 63.00 199 LEU A CA 1
ATOM 1608 C C . LEU A 1 199 ? -33.418 45.762 37.734 1.00 63.00 199 LEU A C 1
ATOM 1610 O O . LEU A 1 199 ? -32.351 45.177 37.922 1.00 63.00 199 LEU A O 1
ATOM 1614 N N . SER A 1 200 ? -33.528 47.089 37.889 1.00 59.94 200 SER A N 1
ATOM 1615 C CA . SER A 1 200 ? -32.406 47.913 38.370 1.00 59.94 200 SER A CA 1
ATOM 1616 C C . SER A 1 200 ? -32.039 47.628 39.827 1.00 59.94 200 SER A C 1
ATOM 1618 O O . SER A 1 200 ? -30.868 47.720 40.183 1.00 59.94 200 SER A O 1
ATOM 1620 N N . PHE A 1 201 ? -33.013 47.244 40.658 1.00 66.31 201 PHE A N 1
ATOM 1621 C CA . PHE A 1 201 ? -32.778 46.947 42.071 1.00 66.31 201 PHE A CA 1
ATOM 1622 C C . PHE A 1 201 ? -32.034 45.616 42.271 1.00 66.31 201 PHE A C 1
ATOM 1624 O O . PHE A 1 201 ? -31.177 45.514 43.142 1.00 66.31 201 PHE A O 1
ATOM 1631 N N . TRP A 1 202 ? -32.287 44.615 41.420 1.00 60.34 202 TRP A N 1
ATOM 1632 C CA . TRP A 1 202 ? -31.626 43.305 41.517 1.00 60.34 202 TRP A CA 1
ATOM 1633 C C . TRP A 1 202 ? -30.253 43.253 40.823 1.00 60.34 202 TRP A C 1
ATOM 1635 O O . TRP A 1 202 ? -29.357 42.528 41.249 1.00 60.34 202 TRP A O 1
ATOM 1645 N N . ARG A 1 203 ? -30.033 44.074 39.785 1.00 61.50 203 ARG A N 1
ATOM 1646 C CA . ARG A 1 203 ? -28.757 44.125 39.043 1.00 61.50 203 ARG A CA 1
ATOM 1647 C C . ARG A 1 203 ? -27.605 44.776 39.834 1.00 61.50 203 ARG A C 1
ATOM 1649 O O . ARG A 1 203 ? -26.447 44.589 39.471 1.00 61.50 203 ARG A O 1
ATOM 1656 N N . GLY A 1 204 ? -27.897 45.511 40.909 1.00 48.88 204 GLY A N 1
ATOM 1657 C CA . GLY A 1 204 ? -26.924 46.346 41.622 1.00 48.88 204 GLY A CA 1
ATOM 1658 C C . GLY A 1 204 ? -25.941 45.638 42.564 1.00 48.88 204 GLY A C 1
ATOM 1659 O O . GLY A 1 204 ? -24.990 46.284 42.984 1.00 48.88 204 GLY A O 1
ATOM 1660 N N . SER A 1 205 ? -26.122 44.352 42.900 1.00 51.72 205 SER A N 1
ATOM 1661 C CA . SER A 1 205 ? -25.372 43.750 44.024 1.00 51.72 205 SER A CA 1
ATOM 1662 C C . SER A 1 205 ? -24.430 42.585 43.685 1.00 51.72 205 SER A C 1
ATOM 1664 O O . SER A 1 205 ? -23.628 42.234 44.539 1.00 51.72 205 SER A O 1
ATOM 1666 N N . GLY A 1 206 ? -24.489 41.979 42.491 1.00 52.91 206 GLY A N 1
ATOM 1667 C CA . GLY A 1 206 ? -23.707 40.757 42.190 1.00 52.91 206 GLY A CA 1
ATOM 1668 C C . GLY A 1 206 ? -22.711 40.850 41.028 1.00 52.91 206 GLY A C 1
ATOM 1669 O O . GLY A 1 206 ? -21.802 40.035 40.927 1.00 52.91 206 GLY A O 1
ATOM 1670 N N . VAL A 1 207 ? -22.854 41.836 40.138 1.00 51.72 207 VAL A N 1
ATOM 1671 C CA . VAL A 1 207 ? -22.069 41.898 38.886 1.00 51.72 207 VAL A CA 1
ATOM 1672 C C . VAL A 1 207 ? -20.741 42.653 39.058 1.00 51.72 207 VAL A C 1
ATOM 1674 O O . VAL A 1 207 ? -19.792 42.397 38.323 1.00 51.72 207 VAL A O 1
ATOM 1677 N N . ALA A 1 208 ? -20.639 43.537 40.058 1.00 50.47 208 ALA A N 1
ATOM 1678 C CA . ALA A 1 208 ? -19.447 44.360 40.280 1.00 50.47 208 ALA A CA 1
ATOM 1679 C C . ALA A 1 208 ? -18.261 43.592 40.901 1.00 50.47 208 ALA A C 1
ATOM 1681 O O . ALA A 1 208 ? -17.116 43.943 40.630 1.00 50.47 208 ALA A O 1
ATOM 1682 N N . GLU A 1 209 ? -18.505 42.542 41.695 1.00 52.91 209 GLU A N 1
ATOM 1683 C CA . GLU A 1 209 ? -17.418 41.737 42.277 1.00 52.91 209 GLU A CA 1
ATOM 1684 C C . GLU A 1 209 ? -16.780 40.799 41.247 1.00 52.91 209 GLU A C 1
ATOM 1686 O O . GLU A 1 209 ? -15.559 40.783 41.117 1.00 52.91 209 GLU A O 1
ATOM 1691 N N . HIS A 1 210 ? -17.586 40.088 40.453 1.00 50.94 210 HIS A N 1
ATOM 1692 C CA . HIS A 1 210 ? -17.081 39.084 39.508 1.00 50.94 210 HIS A CA 1
ATOM 1693 C C . HIS A 1 210 ? -16.285 39.688 38.337 1.00 50.94 210 HIS A C 1
ATOM 1695 O O . HIS A 1 210 ? -15.336 39.071 37.855 1.00 50.94 210 HIS A O 1
ATOM 1701 N N . GLN A 1 211 ? -16.622 40.909 37.899 1.00 54.72 211 GLN A N 1
ATOM 1702 C CA . GLN A 1 211 ? -15.857 41.609 36.858 1.00 54.72 211 GLN A CA 1
ATOM 1703 C C . GLN A 1 211 ? -14.463 42.022 37.334 1.00 54.72 211 GLN A C 1
ATOM 1705 O O . GLN A 1 211 ? -13.510 41.952 36.561 1.00 54.72 211 GLN A O 1
ATOM 1710 N N . LYS A 1 212 ? -14.320 42.404 38.609 1.00 55.03 212 LYS A N 1
ATOM 1711 C CA . LYS A 1 212 ? -13.034 42.846 39.151 1.00 55.03 212 LYS A CA 1
ATOM 1712 C C . LYS A 1 212 ? -12.046 41.682 39.274 1.00 55.03 212 LYS A C 1
ATOM 1714 O O . LYS A 1 212 ? -10.885 41.825 38.904 1.00 55.03 212 LYS A O 1
ATOM 1719 N N . THR A 1 213 ? -12.524 40.507 39.692 1.00 56.97 213 THR A N 1
ATOM 1720 C CA . THR A 1 213 ? -11.699 39.294 39.816 1.00 56.97 213 THR A CA 1
ATOM 1721 C C . THR A 1 213 ? -11.260 38.751 38.450 1.00 56.97 213 THR A C 1
ATOM 1723 O O . THR A 1 213 ? -10.111 38.348 38.282 1.00 56.97 213 THR A O 1
ATOM 1726 N N . GLU A 1 214 ? -12.134 38.774 37.435 1.00 59.09 214 GLU A N 1
ATOM 1727 C CA . GLU A 1 214 ? -11.776 38.313 36.084 1.00 59.09 214 GLU A CA 1
ATOM 1728 C C . GLU A 1 214 ? -10.798 39.254 35.365 1.00 59.09 214 GLU A C 1
ATOM 1730 O O . GLU A 1 214 ? -9.906 38.786 34.649 1.00 59.09 214 GLU A O 1
ATOM 1735 N N . GLU A 1 215 ? -10.920 40.572 35.552 1.00 65.94 215 GLU A N 1
ATOM 1736 C CA . GLU A 1 215 ? -9.993 41.540 34.958 1.00 65.94 215 GLU A CA 1
ATOM 1737 C C . GLU A 1 215 ? -8.597 41.480 35.590 1.00 65.94 215 GLU A C 1
ATOM 1739 O O . GLU A 1 215 ? -7.604 41.526 34.855 1.00 65.94 215 GLU A O 1
ATOM 1744 N N . GLU A 1 216 ? -8.507 41.287 36.909 1.00 67.00 216 GLU A N 1
ATOM 1745 C CA . GLU A 1 216 ? -7.238 41.108 37.627 1.00 67.00 216 GLU A CA 1
ATOM 1746 C C . GLU A 1 216 ? -6.521 39.820 37.182 1.00 67.00 216 GLU A C 1
ATOM 1748 O O . GLU A 1 216 ? -5.367 39.876 36.744 1.00 67.00 216 GLU A O 1
ATOM 1753 N N . HIS A 1 217 ? -7.218 38.677 37.134 1.00 65.38 217 HIS A N 1
ATOM 1754 C CA . HIS A 1 217 ? -6.630 37.420 36.649 1.00 65.38 217 HIS A CA 1
ATOM 1755 C C . HIS A 1 217 ? -6.238 37.472 35.164 1.00 65.38 217 HIS A C 1
ATOM 1757 O O . HIS A 1 217 ? -5.226 36.894 34.750 1.00 65.38 217 HIS A O 1
ATOM 1763 N N . ARG A 1 218 ? -6.996 38.197 34.331 1.00 73.75 218 ARG A N 1
ATOM 1764 C CA . ARG A 1 218 ? -6.656 38.392 32.914 1.00 73.75 218 ARG A CA 1
ATOM 1765 C C . ARG A 1 218 ? -5.444 39.308 32.734 1.00 73.75 218 ARG A C 1
ATOM 1767 O O . ARG A 1 218 ? -4.679 39.106 31.786 1.00 73.75 218 ARG A O 1
ATOM 1774 N N . ALA A 1 219 ? -5.261 40.304 33.598 1.00 78.25 219 ALA A N 1
ATOM 1775 C CA . ALA A 1 219 ? -4.087 41.173 33.595 1.00 78.25 219 ALA A CA 1
ATOM 1776 C C . ALA A 1 219 ? -2.825 40.411 34.033 1.00 78.25 219 ALA A C 1
ATOM 1778 O O . ALA A 1 219 ? -1.799 40.494 33.352 1.00 78.25 219 ALA A O 1
ATOM 1779 N N . GLU A 1 220 ? -2.917 39.589 35.081 1.00 74.94 220 GLU A N 1
ATOM 1780 C CA . GLU A 1 220 ? -1.817 38.731 35.541 1.00 74.94 220 GLU A CA 1
ATOM 1781 C C . GLU A 1 220 ? -1.409 37.694 34.488 1.00 74.94 220 GLU A C 1
ATOM 1783 O O . GLU A 1 220 ? -0.220 37.543 34.191 1.00 74.94 220 GLU A O 1
ATOM 1788 N N . ALA A 1 221 ? -2.379 37.043 33.836 1.00 75.62 221 ALA A N 1
ATOM 1789 C CA . ALA A 1 221 ? -2.105 36.089 32.762 1.00 75.62 221 ALA A CA 1
ATOM 1790 C C . ALA A 1 221 ? -1.401 36.754 31.565 1.00 75.62 221 ALA A C 1
ATOM 1792 O O . ALA A 1 221 ? -0.450 36.204 31.005 1.00 75.62 221 ALA A O 1
ATOM 1793 N N . LYS A 1 222 ? -1.817 37.971 31.186 1.00 84.00 222 LYS A N 1
ATOM 1794 C CA . LYS A 1 222 ? -1.152 38.740 30.120 1.00 84.00 222 LYS A CA 1
ATOM 1795 C C . LYS A 1 222 ? 0.271 39.149 30.510 1.00 84.00 222 LYS A C 1
ATOM 1797 O O . LYS A 1 222 ? 1.166 39.070 29.668 1.00 84.00 222 LYS A O 1
ATOM 1802 N N . ALA A 1 223 ? 0.497 39.533 31.766 1.00 84.44 223 ALA A N 1
ATOM 1803 C CA . ALA A 1 223 ? 1.822 39.885 32.272 1.00 84.44 223 ALA A CA 1
ATOM 1804 C C . ALA A 1 223 ? 2.770 38.672 32.317 1.00 84.44 223 ALA A C 1
ATOM 1806 O O . ALA A 1 223 ? 3.938 38.792 31.945 1.00 84.44 223 ALA A O 1
ATOM 1807 N N . ALA A 1 224 ? 2.276 37.490 32.698 1.00 82.12 224 ALA A N 1
ATOM 1808 C CA . ALA A 1 224 ? 3.057 36.252 32.696 1.00 82.12 224 ALA A CA 1
ATOM 1809 C C . ALA A 1 224 ? 3.493 35.843 31.277 1.00 82.12 224 ALA A C 1
ATOM 1811 O O . ALA A 1 224 ? 4.664 35.539 31.048 1.00 82.12 224 ALA A O 1
ATOM 1812 N N . VAL A 1 225 ? 2.582 35.926 30.301 1.00 82.38 225 VAL A N 1
ATOM 1813 C CA . VAL A 1 225 ? 2.885 35.627 28.890 1.00 82.38 225 VAL A CA 1
ATOM 1814 C C . VAL A 1 225 ? 3.881 36.633 28.297 1.00 82.38 225 VAL A C 1
ATOM 1816 O O . VAL A 1 225 ? 4.734 36.254 27.492 1.00 82.38 225 VAL A O 1
ATOM 1819 N N . ALA A 1 226 ? 3.809 37.908 28.694 1.00 87.06 226 ALA A N 1
ATOM 1820 C CA . ALA A 1 226 ? 4.778 38.920 28.277 1.00 87.06 226 ALA A CA 1
ATOM 1821 C C . ALA A 1 226 ? 6.185 38.621 28.825 1.00 87.06 226 ALA A C 1
ATOM 1823 O O . ALA A 1 226 ? 7.143 38.615 28.051 1.00 87.06 226 ALA A O 1
ATOM 1824 N N . LYS A 1 227 ? 6.295 38.267 30.114 1.00 87.31 227 LYS A N 1
ATOM 1825 C CA . LYS A 1 227 ? 7.566 37.874 30.745 1.00 87.31 227 LYS A CA 1
ATOM 1826 C C . LYS A 1 227 ? 8.171 36.618 30.116 1.00 87.31 227 LYS A C 1
ATOM 1828 O O . LYS A 1 227 ? 9.379 36.563 29.906 1.00 87.31 227 LYS A O 1
ATOM 1833 N N . GLU A 1 228 ? 7.356 35.622 29.763 1.00 85.50 228 GLU A N 1
ATOM 1834 C CA . GLU A 1 228 ? 7.849 34.412 29.088 1.00 85.50 228 GLU A CA 1
ATOM 1835 C C . GLU A 1 228 ? 8.385 34.720 27.680 1.00 85.50 228 GLU A C 1
ATOM 1837 O O . GLU A 1 228 ? 9.430 34.202 27.279 1.00 85.50 228 GLU A O 1
ATOM 1842 N N . LYS A 1 229 ? 7.702 35.593 26.927 1.00 86.94 229 LYS A N 1
ATOM 1843 C CA . LYS A 1 229 ? 8.169 36.040 25.606 1.00 86.94 229 LYS A CA 1
ATOM 1844 C C . LYS A 1 229 ? 9.466 36.836 25.693 1.00 86.94 229 LYS A C 1
ATOM 1846 O O . LYS A 1 229 ? 10.342 36.645 24.854 1.00 86.94 229 LYS A O 1
ATOM 1851 N N . GLU A 1 230 ? 9.599 37.698 26.693 1.00 86.00 230 GLU A N 1
ATOM 1852 C CA . GLU A 1 230 ? 10.822 38.464 26.929 1.00 86.00 230 GLU A CA 1
ATOM 1853 C C . GLU A 1 230 ? 11.985 37.546 27.333 1.00 86.00 230 GLU A C 1
ATOM 1855 O O . GLU A 1 230 ? 13.063 37.632 26.753 1.00 86.00 230 GLU A O 1
ATOM 1860 N N . ALA A 1 231 ? 11.742 36.568 28.211 1.00 82.94 231 ALA A N 1
ATOM 1861 C CA . ALA A 1 231 ? 12.732 35.556 28.577 1.00 82.94 231 ALA A CA 1
ATOM 1862 C C . ALA A 1 231 ? 13.162 34.688 27.381 1.00 82.94 231 ALA A C 1
ATOM 1864 O O . ALA A 1 231 ? 14.339 34.349 27.260 1.00 82.94 231 ALA A 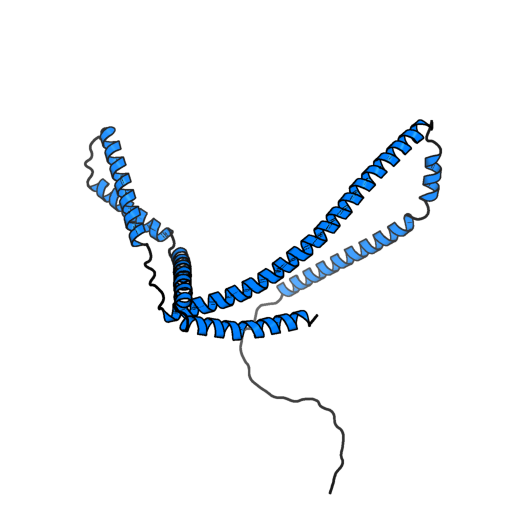O 1
ATOM 1865 N N . LYS A 1 232 ? 12.238 34.343 26.473 1.00 85.06 232 LYS A N 1
ATOM 1866 C CA . LYS A 1 232 ? 12.571 33.645 25.220 1.00 85.06 232 LYS A CA 1
ATOM 1867 C C . LYS A 1 232 ? 13.417 34.514 24.294 1.00 85.06 232 LYS A C 1
ATOM 1869 O O . LYS A 1 232 ? 14.422 34.022 23.798 1.00 85.06 232 LYS A O 1
ATOM 1874 N N . ARG A 1 233 ? 13.080 35.798 24.133 1.00 84.00 233 ARG A N 1
ATOM 1875 C CA . ARG A 1 233 ? 13.890 36.744 23.345 1.00 84.00 233 ARG A CA 1
ATOM 1876 C C . ARG A 1 233 ? 15.293 36.922 23.918 1.00 84.00 233 ARG A C 1
ATOM 1878 O O . ARG A 1 233 ? 16.252 36.930 23.162 1.00 84.00 233 ARG A O 1
ATOM 1885 N N . LEU A 1 234 ? 15.431 37.009 25.241 1.00 82.00 234 LEU A N 1
ATOM 1886 C CA . LEU A 1 234 ? 16.737 37.109 25.898 1.00 82.00 234 LEU A CA 1
ATOM 1887 C C . LEU A 1 234 ? 17.564 35.824 25.749 1.00 82.00 234 LEU A C 1
ATOM 1889 O O . LEU A 1 234 ? 18.773 35.905 25.565 1.00 82.00 234 LEU A O 1
ATOM 1893 N N . ARG A 1 235 ? 16.929 34.643 25.778 1.00 79.00 235 ARG A N 1
ATOM 1894 C CA . ARG A 1 235 ? 17.607 33.366 25.491 1.00 79.00 235 ARG A CA 1
ATOM 1895 C C . ARG A 1 235 ? 18.068 33.273 24.040 1.00 79.00 235 ARG A C 1
ATOM 1897 O O . ARG A 1 235 ? 19.185 32.842 23.802 1.00 79.00 235 ARG A O 1
ATOM 1904 N N . GLU A 1 236 ? 17.237 33.712 23.102 1.00 78.88 236 GLU A N 1
ATOM 1905 C CA . GLU A 1 236 ? 17.558 33.726 21.672 1.00 78.88 236 GLU A CA 1
ATOM 1906 C C . GLU A 1 236 ? 18.701 34.708 21.357 1.00 78.88 236 GLU A C 1
ATOM 1908 O O . GLU A 1 236 ? 19.617 34.370 20.613 1.00 78.88 236 GLU A O 1
ATOM 1913 N N . LEU A 1 237 ? 18.721 35.879 22.004 1.00 76.81 237 LEU A N 1
ATOM 1914 C CA . LEU A 1 237 ? 19.835 36.832 21.921 1.00 76.81 237 LEU A CA 1
ATOM 1915 C C . LEU A 1 237 ? 21.123 36.280 22.555 1.00 76.81 237 LEU A C 1
ATOM 1917 O O . LEU A 1 237 ? 22.193 36.399 21.965 1.00 76.81 237 LEU A O 1
ATOM 1921 N N . ALA A 1 238 ? 21.028 35.614 23.711 1.00 71.25 238 ALA A N 1
ATOM 1922 C CA . ALA A 1 238 ? 22.177 34.983 24.368 1.00 71.25 238 ALA A CA 1
ATOM 1923 C C . ALA A 1 238 ? 22.728 33.767 23.597 1.00 71.25 238 ALA A C 1
ATOM 1925 O O . ALA A 1 238 ? 23.896 33.410 23.748 1.00 71.25 238 ALA A O 1
ATOM 1926 N N . GLU A 1 239 ? 21.898 33.107 22.786 1.00 70.94 239 GLU A N 1
ATOM 1927 C CA . GLU A 1 239 ? 22.315 32.018 21.900 1.00 70.94 239 GLU A CA 1
ATOM 1928 C C . GLU A 1 239 ? 22.953 32.552 20.606 1.00 70.94 239 GLU A C 1
ATOM 1930 O O . GLU A 1 239 ? 23.905 31.953 20.108 1.00 70.94 239 GLU A O 1
ATOM 1935 N N . ALA A 1 240 ? 22.525 33.728 20.131 1.00 66.81 240 ALA A N 1
ATOM 1936 C CA . ALA A 1 240 ? 23.131 34.431 19.000 1.00 66.81 240 ALA A CA 1
ATOM 1937 C C . ALA A 1 240 ? 24.518 35.040 19.307 1.00 66.81 240 ALA A C 1
ATOM 1939 O O . ALA A 1 240 ? 25.315 35.226 18.390 1.00 66.81 240 ALA A O 1
ATOM 1940 N N . GLU A 1 241 ? 24.835 35.316 20.577 1.00 63.41 241 GLU A N 1
ATOM 1941 C CA . GLU A 1 241 ? 26.135 35.864 21.003 1.00 63.41 241 GLU A CA 1
ATOM 1942 C C . GLU A 1 241 ? 27.204 34.804 21.330 1.00 63.41 241 GLU A C 1
ATOM 1944 O O . GLU A 1 241 ? 28.316 35.163 21.716 1.00 63.41 241 GLU A O 1
ATOM 1949 N N . ARG A 1 242 ? 26.938 33.498 21.170 1.00 51.84 242 ARG A N 1
ATOM 1950 C CA . ARG A 1 242 ? 27.966 32.467 21.411 1.00 51.84 242 ARG A CA 1
ATOM 1951 C C . ARG A 1 242 ? 28.958 32.388 20.238 1.00 51.84 242 ARG A C 1
ATOM 1953 O O . ARG A 1 242 ? 28.566 31.950 19.155 1.00 51.84 242 ARG A O 1
ATOM 1960 N N . PRO A 1 243 ? 30.251 32.730 20.417 1.00 46.62 243 PRO A N 1
ATOM 1961 C CA . PRO A 1 243 ? 31.235 32.579 19.356 1.00 46.62 243 PRO A CA 1
ATOM 1962 C C . PRO A 1 243 ? 31.539 31.098 19.088 1.00 46.62 243 PRO A C 1
ATOM 1964 O O . PRO A 1 243 ? 31.843 30.314 19.987 1.00 46.62 243 PRO A O 1
ATOM 1967 N N . SER A 1 244 ? 31.471 30.740 17.808 1.00 48.41 244 SER A N 1
ATOM 1968 C CA . SER A 1 244 ? 31.905 29.465 17.242 1.00 48.41 244 SER A CA 1
ATOM 1969 C C . SER A 1 244 ? 33.427 29.310 17.349 1.00 48.41 244 SER A C 1
ATOM 1971 O O . SER A 1 244 ? 34.159 29.861 16.527 1.00 48.41 244 SER A O 1
ATOM 1973 N N . SER A 1 245 ? 33.907 28.492 18.286 1.00 37.38 245 SER A N 1
ATOM 1974 C CA . SER A 1 245 ? 35.213 27.831 18.180 1.00 37.38 245 SER A CA 1
ATOM 1975 C C . SER A 1 245 ? 35.347 26.669 19.170 1.00 37.38 245 SER A C 1
ATOM 1977 O O . SER A 1 245 ? 35.372 26.868 20.378 1.00 37.38 245 SER A O 1
ATOM 1979 N N . ALA A 1 246 ? 35.430 25.447 18.632 1.00 36.78 246 ALA A N 1
ATOM 1980 C CA . ALA A 1 246 ? 36.398 24.399 18.996 1.00 36.78 246 ALA A CA 1
ATOM 1981 C C . ALA A 1 246 ? 35.838 23.001 18.689 1.00 36.78 246 ALA A C 1
ATOM 1983 O O . ALA A 1 246 ? 35.273 22.307 19.531 1.00 36.78 246 ALA A O 1
ATOM 1984 N N . SER A 1 247 ? 36.069 22.559 17.457 1.00 41.06 247 SER A N 1
ATOM 1985 C CA . SER A 1 247 ? 36.349 21.157 17.171 1.00 41.06 247 SER A CA 1
ATOM 1986 C C . SER A 1 247 ? 37.726 20.798 17.740 1.00 41.06 247 SER A C 1
ATOM 1988 O O . SER A 1 247 ? 38.701 21.455 17.378 1.00 41.06 247 SER A O 1
ATOM 1990 N N . ASN A 1 248 ? 37.822 19.766 18.583 1.00 36.41 248 ASN A N 1
ATOM 1991 C CA . ASN A 1 248 ? 38.740 18.632 18.388 1.00 36.41 248 ASN A CA 1
ATOM 1992 C C . ASN A 1 248 ? 38.703 17.639 19.563 1.00 36.41 248 ASN A C 1
ATOM 1994 O O . ASN A 1 248 ? 38.865 18.010 20.718 1.00 36.41 248 ASN A O 1
ATOM 1998 N N . LEU A 1 249 ? 38.502 16.370 19.189 1.00 38.50 249 LEU A N 1
ATOM 1999 C CA . LEU A 1 249 ? 39.162 15.151 19.674 1.00 38.50 249 LEU A CA 1
ATOM 2000 C C . LEU A 1 249 ? 39.678 15.123 21.123 1.00 38.50 249 LEU A C 1
ATOM 2002 O O . LEU A 1 249 ? 40.654 15.795 21.444 1.00 38.50 249 LEU A O 1
ATOM 2006 N N . THR A 1 250 ? 39.165 14.173 21.917 1.00 33.19 250 THR A N 1
ATOM 2007 C CA . THR A 1 250 ? 39.931 13.027 22.473 1.00 33.19 250 THR A CA 1
ATOM 2008 C C . THR A 1 250 ? 39.123 12.354 23.593 1.00 33.19 250 THR A C 1
ATOM 2010 O O . THR A 1 250 ? 38.841 12.951 24.623 1.00 33.19 250 THR A O 1
ATOM 2013 N N . SER A 1 251 ? 38.754 11.088 23.388 1.00 40.16 251 SER A N 1
ATOM 2014 C CA . SER A 1 251 ? 38.629 10.090 24.467 1.00 40.16 251 SER A CA 1
ATOM 2015 C C . SER A 1 251 ? 40.022 9.480 24.672 1.00 40.16 251 SER A C 1
ATOM 2017 O O . SER A 1 251 ? 40.713 9.310 23.664 1.00 40.16 251 SER A O 1
ATOM 2019 N N . PRO A 1 252 ? 40.453 9.127 25.901 1.00 45.22 252 PRO A N 1
ATOM 2020 C CA . PRO A 1 252 ? 39.971 7.870 26.490 1.00 45.22 252 PRO A CA 1
ATOM 2021 C C . PRO A 1 252 ? 39.879 7.808 28.034 1.00 45.22 252 PRO A C 1
ATOM 2023 O O . PRO A 1 252 ? 40.498 8.586 28.744 1.00 45.22 252 PRO A O 1
ATOM 2026 N N . GLN A 1 253 ? 39.147 6.779 28.492 1.00 33.16 253 GLN A N 1
ATOM 2027 C CA . GLN A 1 253 ? 39.341 5.979 29.720 1.00 33.16 253 GLN A CA 1
ATOM 2028 C C . GLN A 1 253 ? 39.430 6.667 31.097 1.00 33.16 253 GLN A C 1
ATOM 2030 O O . GLN A 1 253 ? 40.387 7.371 31.383 1.00 33.16 253 GLN A O 1
ATOM 2035 N N . ALA A 1 254 ? 38.556 6.255 32.028 1.00 34.50 254 ALA A N 1
ATOM 2036 C CA . ALA A 1 254 ? 38.911 5.351 33.143 1.00 34.50 254 ALA A CA 1
ATOM 2037 C C . ALA A 1 254 ? 37.831 5.328 34.249 1.00 34.50 254 ALA A C 1
ATOM 2039 O O . ALA A 1 254 ? 37.378 6.378 34.684 1.00 34.50 254 ALA A O 1
ATOM 2040 N N . LEU A 1 255 ? 37.481 4.102 34.669 1.00 35.25 255 LEU A N 1
ATOM 2041 C CA . LEU A 1 255 ? 37.288 3.617 36.053 1.00 35.25 255 LEU A CA 1
ATOM 2042 C C . LEU A 1 255 ? 36.432 4.487 37.000 1.00 35.25 255 LEU A C 1
ATOM 2044 O O . LEU A 1 255 ? 36.790 5.593 37.374 1.00 35.25 255 LEU A O 1
ATOM 2048 N N . ASP A 1 256 ? 35.223 4.044 37.340 1.00 38.25 256 ASP A N 1
ATOM 2049 C CA . ASP A 1 256 ? 34.976 3.197 38.523 1.00 38.25 256 ASP A CA 1
ATOM 2050 C C . ASP A 1 256 ? 35.470 3.846 39.828 1.00 38.25 256 ASP A C 1
ATOM 2052 O O . ASP A 1 256 ? 36.665 3.858 40.098 1.00 38.25 256 ASP A O 1
ATOM 2056 N N . LEU A 1 257 ? 34.545 4.383 40.632 1.00 39.34 257 LEU A N 1
ATOM 2057 C CA . LEU A 1 257 ? 34.394 3.935 42.017 1.00 39.34 257 LEU A CA 1
ATOM 2058 C C . LEU A 1 257 ? 33.094 4.470 42.638 1.00 39.34 257 LEU A C 1
ATOM 2060 O O . LEU A 1 257 ? 32.875 5.667 42.825 1.00 39.34 257 LEU A O 1
ATOM 2064 N N . SER A 1 258 ? 32.248 3.505 42.974 1.00 39.94 258 SER A N 1
ATOM 2065 C CA . SER A 1 258 ? 31.087 3.571 43.853 1.00 39.94 258 SER A CA 1
ATOM 2066 C C . SER A 1 258 ? 31.426 4.164 45.230 1.00 39.94 258 SER A C 1
ATOM 2068 O O . SER A 1 258 ? 32.305 3.657 45.924 1.00 39.94 258 SER A O 1
ATOM 2070 N N . GLN A 1 259 ? 30.667 5.169 45.679 1.00 36.53 259 GLN A N 1
ATOM 2071 C CA . GLN A 1 259 ? 30.594 5.531 47.097 1.00 36.53 259 GLN A CA 1
ATOM 2072 C C . GLN A 1 259 ? 29.550 4.649 47.795 1.00 36.53 259 GLN A C 1
ATOM 2074 O O . GLN A 1 259 ? 28.352 4.779 47.553 1.00 36.53 259 GLN A O 1
ATOM 2079 N N . GLY A 1 260 ? 30.023 3.751 48.661 1.00 38.31 260 GLY A N 1
ATOM 2080 C CA . GLY A 1 260 ? 29.230 2.964 49.602 1.00 38.31 260 GLY A CA 1
ATOM 2081 C C . GLY A 1 260 ? 29.869 3.047 50.990 1.00 38.31 260 GLY A C 1
ATOM 2082 O O . GLY A 1 260 ? 31.081 2.932 51.131 1.00 38.31 260 GLY A O 1
ATOM 2083 N N . THR A 1 261 ? 29.036 3.327 51.982 1.00 43.47 261 THR A N 1
ATOM 2084 C CA . THR A 1 261 ? 29.313 3.655 53.390 1.00 43.47 261 THR A CA 1
ATOM 2085 C C . THR A 1 261 ? 29.953 2.526 54.220 1.00 43.47 261 THR A C 1
ATOM 2087 O O . THR A 1 261 ? 29.811 1.360 53.855 1.00 43.47 261 THR A O 1
ATOM 2090 N N . PRO A 1 262 ? 30.580 2.836 55.377 1.00 48.19 262 PRO A N 1
ATOM 2091 C CA . PRO A 1 262 ? 31.261 1.860 56.226 1.00 48.19 262 PRO A CA 1
ATOM 2092 C C . PRO A 1 262 ? 30.362 1.325 57.355 1.00 48.19 262 PRO A C 1
ATOM 2094 O O . PRO A 1 262 ? 29.687 2.108 58.019 1.00 48.19 262 PRO A O 1
ATOM 2097 N N . THR A 1 263 ? 30.434 0.021 57.640 1.00 44.03 263 THR A N 1
ATOM 2098 C CA . THR A 1 263 ? 30.111 -0.566 58.958 1.00 44.03 263 THR A CA 1
ATOM 2099 C C . THR A 1 263 ? 30.970 -1.814 59.208 1.00 44.03 263 THR A C 1
ATOM 2101 O O . THR A 1 263 ? 30.730 -2.873 58.636 1.00 44.03 263 THR A O 1
ATOM 2104 N N . THR A 1 264 ? 32.028 -1.597 59.986 1.00 46.97 264 THR A N 1
ATOM 2105 C CA . THR A 1 264 ? 32.573 -2.354 61.132 1.00 46.97 264 THR A CA 1
ATOM 2106 C C . THR A 1 264 ? 32.233 -3.848 61.323 1.00 46.97 264 THR A C 1
ATOM 2108 O O . THR A 1 264 ? 31.068 -4.209 61.442 1.00 46.97 264 THR A O 1
ATOM 2111 N N . GLU A 1 265 ? 33.316 -4.642 61.402 1.00 44.00 265 GLU A N 1
ATOM 2112 C CA . GLU A 1 265 ? 33.642 -5.824 62.244 1.00 44.00 265 GLU A CA 1
ATOM 2113 C C . GLU A 1 265 ? 32.529 -6.763 62.755 1.00 44.00 265 GLU A C 1
ATOM 2115 O O . GLU A 1 265 ? 31.590 -6.329 63.410 1.00 44.00 265 GLU A O 1
ATOM 2120 N N . ASP A 1 266 ? 32.714 -8.085 62.610 1.00 49.41 266 ASP A N 1
ATOM 2121 C CA . ASP A 1 266 ? 33.366 -8.896 63.661 1.00 49.41 266 ASP A CA 1
ATOM 2122 C C . ASP A 1 266 ? 33.665 -10.335 63.180 1.00 49.41 266 ASP A C 1
ATOM 2124 O O . ASP A 1 266 ? 33.008 -10.890 62.294 1.00 49.41 266 ASP A O 1
ATOM 2128 N N . SER A 1 267 ? 34.723 -10.899 63.751 1.00 52.59 267 SER A N 1
ATOM 2129 C CA . SER A 1 267 ? 35.440 -12.113 63.379 1.00 52.59 267 SER A CA 1
ATOM 2130 C C . SER A 1 267 ? 34.797 -13.399 63.910 1.00 52.59 267 SER A C 1
ATOM 2132 O O . SER A 1 267 ? 34.202 -13.446 64.984 1.00 52.59 267 SER A O 1
ATOM 2134 N N . ARG A 1 268 ? 35.011 -14.491 63.170 1.00 44.72 268 ARG A N 1
ATOM 2135 C CA . ARG A 1 268 ? 34.939 -15.877 63.657 1.00 44.72 268 ARG A CA 1
ATOM 2136 C C . ARG A 1 268 ? 36.357 -16.414 63.880 1.00 44.72 268 ARG A C 1
ATOM 2138 O O . ARG A 1 268 ? 37.236 -16.039 63.103 1.00 44.72 268 ARG A O 1
ATOM 2145 N N . PRO A 1 269 ? 36.567 -17.335 64.831 1.00 71.06 269 PRO A N 1
ATOM 2146 C CA . PRO A 1 269 ? 37.598 -18.358 64.699 1.00 71.06 269 PRO A CA 1
ATOM 2147 C C . PRO A 1 269 ? 37.178 -19.469 63.720 1.00 71.06 269 PRO A C 1
ATOM 2149 O O . PRO A 1 269 ? 35.963 -19.776 63.630 1.00 71.06 269 PRO A O 1
#

InterPro domains:
  IPR010754 Optic atrophy 3-like [PF07047] (5-176)
  IPR010754 Optic atrophy 3-like [PTHR12499] (4-225)

pLDDT: mean 74.82, std 15.57, range [33.16, 96.31]

Secondary structure (DSSP, 8-state):
--HHHHHHHHHHHHHHHHHHHHHHHHHHH-HHHHHHHHHHHHHHHHHHHHHHHHHHS-HHHHHHHHHHHHHHHHHHHHHH-------HHHHHHHHHHHHHHHHHHHHHHHHHT---PPPPPHHHHHHHHHHHHHHHHHHHHHHHHHHHHHHHHHHHHHHHHHHHHHHHHHHHHHHHHHHHHHHHHHHH----SSHHHHHHHHHTTTHHHHHHHHHHHHHHHHHHHHHHHHHHHHHHHHHHT----------------------------